Protein AF-A0A3D2IG26-F1 (afdb_monomer_lite)

pLDDT: mean 89.66, std 6.66, range [52.97, 96.94]

Radius of gyration: 18.26 Å; chains: 1; bounding box: 36×38×57 Å

Secondary structure (DSSP, 8-state):
--HHHHHHHHHHHHHHHH-TT-EEEETTT-HHHHHHHHHTTT-TTTTTT--EEETTEEEES-STHHHHTHHHHHHHHHHHHHHHHHHHHHTHHHHHHHHTTGGGGGGGGGGGT-GGGGGGGGGGS----HHHHHHHHHHHHHHHHHHHHHH-PPP-HHHHHHHHHSGGGT-S---HHHHHHHHHHHHHHHHTT---HHHHHHHHHHT---

Structure (mmCIF, N/CA/C/O backbone):
data_AF-A0A3D2IG26-F1
#
_entry.id   AF-A0A3D2IG26-F1
#
loop_
_atom_site.group_PDB
_atom_site.id
_atom_site.type_symbol
_atom_site.label_atom_id
_atom_site.label_alt_id
_atom_site.label_comp_id
_atom_site.label_asym_id
_atom_site.label_entity_id
_atom_site.label_seq_id
_atom_site.pdbx_PDB_ins_code
_atom_site.Cartn_x
_atom_site.Cartn_y
_atom_site.Cartn_z
_atom_site.occupancy
_atom_site.B_iso_or_equiv
_atom_site.auth_seq_id
_atom_site.auth_comp_id
_atom_site.auth_asym_id
_atom_site.auth_atom_id
_atom_site.pdbx_PDB_model_num
ATOM 1 N N . MET A 1 1 ? -14.110 -14.841 20.512 1.00 67.31 1 MET A N 1
ATOM 2 C CA . MET A 1 1 ? -13.439 -14.007 19.503 1.00 67.31 1 MET A CA 1
ATOM 3 C C . MET A 1 1 ? -12.787 -12.841 20.215 1.00 67.31 1 MET A C 1
ATOM 5 O O . MET A 1 1 ? -13.425 -12.260 21.087 1.00 67.31 1 MET A O 1
ATOM 9 N N . SER A 1 2 ? -11.528 -12.547 19.910 1.00 86.38 2 SER A N 1
ATOM 10 C CA . SER A 1 2 ? -10.848 -11.333 20.357 1.00 86.38 2 SER A CA 1
ATOM 11 C C . SER A 1 2 ? -11.483 -10.095 19.714 1.00 86.38 2 SER A C 1
ATOM 13 O O . SER A 1 2 ? -12.136 -10.183 18.674 1.00 86.38 2 SER A O 1
ATOM 15 N N . GLN A 1 3 ? -11.272 -8.924 20.312 1.00 89.44 3 GLN A N 1
ATOM 16 C CA . GLN A 1 3 ? -11.787 -7.661 19.777 1.00 89.44 3 GLN A CA 1
ATOM 17 C C . GLN A 1 3 ? -11.265 -7.377 18.356 1.00 89.44 3 GLN A C 1
ATOM 19 O O . GLN A 1 3 ? -12.022 -6.949 17.490 1.00 89.44 3 GLN A O 1
ATOM 24 N N . HIS A 1 4 ? -10.002 -7.711 18.070 1.00 90.81 4 HIS A N 1
ATOM 25 C CA . HIS A 1 4 ? -9.425 -7.564 16.731 1.00 90.81 4 HIS A CA 1
ATOM 26 C C . HIS A 1 4 ? -10.044 -8.511 15.696 1.00 90.81 4 HIS A C 1
ATOM 28 O O . HIS A 1 4 ? -10.164 -8.130 14.537 1.00 90.8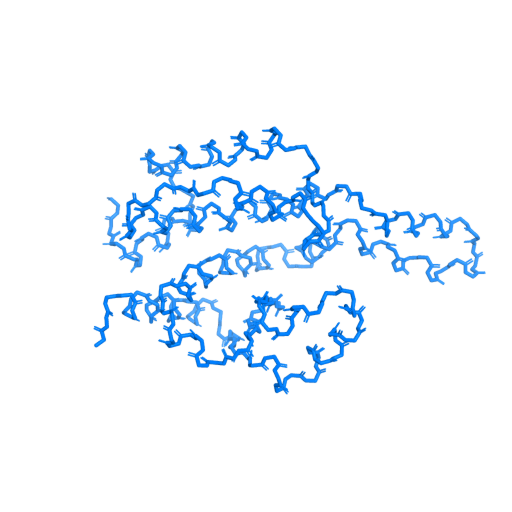1 4 HIS A O 1
ATOM 34 N N . GLU A 1 5 ? -10.482 -9.712 16.091 1.00 91.12 5 GLU A N 1
ATOM 35 C CA . GLU A 1 5 ? -11.222 -10.610 15.189 1.00 91.12 5 GLU A CA 1
ATOM 36 C C . GLU A 1 5 ? -12.590 -10.030 14.812 1.00 91.12 5 GLU A C 1
ATOM 38 O O . GLU A 1 5 ? -13.023 -10.188 13.673 1.00 91.12 5 GLU A O 1
ATOM 43 N N . ILE A 1 6 ? -13.256 -9.333 15.740 1.00 92.25 6 ILE A N 1
ATOM 44 C CA . ILE A 1 6 ? -14.528 -8.646 15.469 1.00 92.25 6 ILE A CA 1
ATOM 45 C C . ILE A 1 6 ? -14.298 -7.487 14.494 1.00 92.25 6 ILE A C 1
ATOM 47 O O . ILE A 1 6 ? -14.984 -7.395 13.479 1.00 92.25 6 ILE A O 1
ATOM 51 N N . TYR A 1 7 ? -13.294 -6.646 14.747 1.00 94.56 7 TYR A N 1
ATOM 52 C CA . TYR A 1 7 ? -12.938 -5.548 13.844 1.00 94.56 7 TYR A CA 1
ATOM 53 C C . TYR A 1 7 ? -12.564 -6.030 12.445 1.00 94.56 7 TYR A C 1
ATOM 55 O O . TYR A 1 7 ? -13.033 -5.476 11.451 1.00 94.56 7 TYR A O 1
ATOM 63 N N . LEU A 1 8 ? -11.764 -7.093 12.361 1.00 94.75 8 LEU A N 1
ATOM 64 C CA . LEU A 1 8 ? -11.418 -7.723 11.095 1.00 94.75 8 LEU A CA 1
ATOM 65 C C . LEU A 1 8 ? -12.670 -8.215 10.359 1.00 94.75 8 LEU A C 1
ATOM 67 O O . LEU A 1 8 ? -12.814 -7.945 9.170 1.00 94.75 8 LEU A O 1
ATOM 71 N N . ALA A 1 9 ? -13.586 -8.898 11.050 1.00 94.19 9 ALA A N 1
ATOM 72 C CA . ALA A 1 9 ? -14.828 -9.380 10.450 1.00 94.19 9 ALA A CA 1
ATOM 73 C C . ALA A 1 9 ? -15.707 -8.231 9.927 1.00 94.19 9 ALA A C 1
ATOM 75 O O . ALA A 1 9 ? -16.243 -8.332 8.822 1.00 94.19 9 ALA A O 1
ATOM 76 N N . ASN A 1 10 ? -15.812 -7.127 10.672 1.00 95.00 10 ASN A N 1
ATOM 77 C CA . ASN A 1 10 ? -16.570 -5.945 10.255 1.00 95.00 10 ASN A CA 1
ATOM 78 C C . ASN A 1 10 ? -15.970 -5.301 8.997 1.00 95.00 10 ASN A C 1
ATOM 80 O O . ASN A 1 10 ? -16.699 -5.007 8.050 1.00 95.00 10 ASN A O 1
ATOM 84 N N . ILE A 1 11 ? -14.644 -5.136 8.955 1.00 96.19 11 ILE A N 1
ATOM 85 C CA . ILE A 1 11 ? -13.947 -4.584 7.786 1.00 96.19 11 ILE A CA 1
ATOM 86 C C . ILE A 1 11 ? -14.089 -5.499 6.574 1.00 96.19 11 ILE A C 1
ATOM 88 O O . ILE A 1 11 ? -14.434 -5.021 5.497 1.00 96.19 11 ILE A O 1
ATOM 92 N N . LEU A 1 12 ? -13.885 -6.809 6.731 1.00 94.81 12 LEU A N 1
ATOM 93 C CA . LEU A 1 12 ? -14.064 -7.757 5.629 1.00 94.81 12 LEU A CA 1
ATOM 94 C C . LEU A 1 12 ? -15.499 -7.733 5.094 1.00 94.81 12 LEU A C 1
ATOM 96 O O . LEU A 1 12 ? -15.685 -7.675 3.883 1.00 94.81 12 LEU A O 1
ATOM 100 N N . SER A 1 13 ? -16.497 -7.678 5.979 1.00 95.38 13 SER A N 1
ATOM 101 C CA . SER A 1 13 ? -17.907 -7.576 5.582 1.00 95.38 13 SER A CA 1
ATOM 102 C C . SER A 1 13 ? -18.193 -6.283 4.809 1.00 95.38 13 SER A C 1
ATOM 104 O O . SER A 1 13 ? -18.906 -6.302 3.807 1.00 95.38 13 SER A O 1
ATOM 106 N N . ALA A 1 14 ? -17.613 -5.154 5.230 1.00 96.25 14 ALA A N 1
ATOM 107 C CA . ALA A 1 14 ? -17.755 -3.879 4.528 1.00 96.25 14 ALA A CA 1
ATOM 108 C C . ALA A 1 14 ? -17.064 -3.883 3.153 1.00 96.25 14 ALA A C 1
ATOM 110 O O . ALA A 1 14 ? -17.620 -3.363 2.182 1.00 96.25 14 ALA A O 1
ATOM 111 N N . ILE A 1 15 ? -15.886 -4.507 3.050 1.00 95.81 15 ILE A N 1
ATOM 112 C CA . ILE A 1 15 ? -15.180 -4.690 1.777 1.00 95.81 15 ILE A CA 1
ATOM 113 C C . ILE A 1 15 ? -16.016 -5.558 0.833 1.00 95.81 15 ILE A C 1
ATOM 115 O O . ILE A 1 15 ? -16.217 -5.168 -0.314 1.00 95.81 15 ILE A O 1
ATOM 1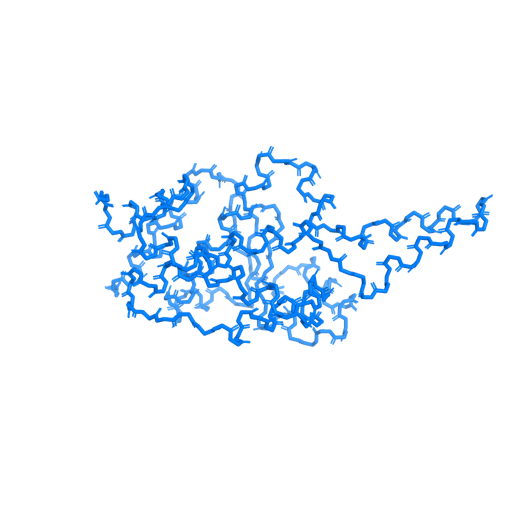19 N N . GLU A 1 16 ? -16.534 -6.695 1.300 1.00 95.62 16 GLU A N 1
ATOM 120 C CA . GLU A 1 16 ? -17.381 -7.599 0.508 1.00 95.62 16 GLU A CA 1
ATOM 121 C C . GLU A 1 16 ? -18.671 -6.920 0.033 1.00 95.62 16 GLU A C 1
ATOM 123 O O . GLU A 1 16 ? -19.091 -7.115 -1.109 1.00 95.62 16 GLU A O 1
ATOM 128 N N . TYR A 1 17 ? -19.272 -6.073 0.873 1.00 95.69 17 TYR A N 1
ATOM 129 C CA . TYR A 1 17 ? -20.443 -5.281 0.502 1.00 95.69 17 TYR A CA 1
ATOM 130 C C . TYR A 1 17 ? -20.134 -4.272 -0.614 1.00 95.69 17 TYR A C 1
ATOM 132 O O . TYR A 1 17 ? -20.901 -4.131 -1.568 1.00 95.69 17 TYR A O 1
ATOM 140 N N . GLU A 1 18 ? -19.007 -3.563 -0.525 1.00 95.44 18 GLU A N 1
ATOM 141 C CA . GLU A 1 18 ? -18.634 -2.548 -1.517 1.00 95.44 18 GLU A CA 1
ATOM 142 C C . GLU A 1 18 ? -18.045 -3.141 -2.809 1.00 95.44 18 GLU A C 1
ATOM 144 O O . GLU A 1 18 ? -18.162 -2.535 -3.887 1.00 95.44 18 GLU A O 1
ATOM 149 N N . PHE A 1 19 ? -17.419 -4.313 -2.699 1.00 95.00 19 PHE A N 1
ATOM 150 C CA . PHE A 1 19 ? -16.738 -5.044 -3.763 1.00 95.00 19 PHE A CA 1
ATOM 151 C C . PHE A 1 19 ? -17.210 -6.508 -3.784 1.00 95.00 19 PHE A C 1
ATOM 153 O O . PHE A 1 19 ? -16.518 -7.386 -3.271 1.00 95.00 19 PHE A O 1
ATOM 160 N N . PRO A 1 20 ? -18.356 -6.809 -4.422 1.00 92.19 20 PRO A N 1
ATOM 161 C CA . PRO A 1 20 ? -18.938 -8.158 -4.418 1.00 92.19 20 PRO A CA 1
ATOM 162 C C . PRO A 1 20 ? -18.069 -9.246 -5.070 1.00 92.19 20 PRO A C 1
ATOM 164 O O . PRO A 1 20 ? -18.300 -10.438 -4.880 1.00 92.19 20 PRO A O 1
ATOM 167 N N . ASP A 1 21 ? -17.083 -8.859 -5.880 1.00 92.38 21 ASP A N 1
ATOM 168 C CA . ASP A 1 21 ? -16.093 -9.748 -6.490 1.00 92.38 21 ASP A CA 1
ATOM 169 C C . ASP A 1 21 ? -14.803 -9.883 -5.657 1.00 92.38 21 ASP A C 1
ATOM 171 O O . ASP A 1 21 ? -13.841 -10.500 -6.130 1.00 92.38 21 ASP A O 1
ATOM 175 N N . PHE A 1 22 ? -14.778 -9.337 -4.434 1.00 94.12 22 PHE A N 1
ATOM 176 C CA . PHE A 1 22 ? -13.667 -9.451 -3.494 1.00 94.12 22 PHE A CA 1
ATOM 177 C C . PHE A 1 22 ? -13.380 -10.906 -3.133 1.00 94.12 22 PHE A C 1
ATOM 179 O O . PHE A 1 22 ? -14.282 -11.700 -2.860 1.00 94.12 22 PHE A O 1
ATOM 186 N N . LYS A 1 23 ? -12.095 -11.276 -3.157 1.00 92.62 23 LYS A N 1
ATOM 187 C CA . LYS A 1 23 ? -11.650 -12.645 -2.865 1.00 92.62 23 LYS A CA 1
ATOM 188 C C . LYS A 1 23 ? -10.310 -12.648 -2.156 1.00 92.62 23 LYS A C 1
ATOM 190 O O . LYS A 1 23 ? -9.380 -11.961 -2.576 1.00 92.62 23 LYS A O 1
ATOM 195 N N . ILE A 1 24 ? -10.176 -13.530 -1.171 1.00 92.06 24 ILE A N 1
ATOM 196 C CA . ILE A 1 24 ? -8.899 -13.845 -0.528 1.00 92.06 24 ILE A CA 1
ATOM 197 C C . ILE A 1 24 ? -8.401 -15.189 -1.063 1.00 92.06 24 ILE A C 1
ATOM 199 O O . ILE A 1 24 ? -9.061 -16.224 -0.925 1.00 92.06 24 ILE A O 1
ATOM 203 N N . VAL A 1 25 ? -7.227 -15.186 -1.690 1.00 92.31 25 VAL A N 1
ATOM 204 C CA . VAL A 1 25 ? -6.650 -16.359 -2.360 1.00 92.31 25 VAL A CA 1
ATOM 205 C C . VAL A 1 25 ? -5.295 -16.701 -1.753 1.00 92.31 25 VAL A C 1
ATOM 207 O O . VAL A 1 25 ? -4.451 -15.832 -1.554 1.00 92.31 25 VAL A O 1
ATOM 210 N N . ASP A 1 26 ? -5.060 -17.987 -1.497 1.00 92.56 26 ASP A N 1
ATOM 211 C CA . ASP A 1 26 ? -3.744 -18.464 -1.081 1.00 92.56 26 ASP A CA 1
ATOM 212 C C . ASP A 1 26 ? -2.781 -18.430 -2.277 1.00 92.56 26 ASP A C 1
ATOM 214 O O . ASP A 1 26 ? -3.050 -19.001 -3.344 1.00 92.56 26 ASP A O 1
ATOM 218 N N . LYS A 1 27 ? -1.634 -17.765 -2.121 1.00 91.50 27 LYS A N 1
ATOM 219 C CA . LYS A 1 27 ? -0.610 -17.679 -3.170 1.00 91.50 27 LYS A CA 1
ATOM 220 C C . LYS A 1 27 ? -0.144 -19.057 -3.638 1.00 91.50 27 LYS A C 1
ATOM 222 O O . LYS A 1 27 ? 0.155 -19.212 -4.823 1.00 91.50 27 LYS A O 1
ATOM 227 N N . ARG A 1 28 ? -0.100 -20.057 -2.754 1.00 88.81 28 ARG A N 1
ATOM 228 C CA . ARG A 1 28 ? 0.348 -21.429 -3.056 1.00 88.81 28 ARG A CA 1
ATOM 229 C C . ARG A 1 28 ? -0.600 -22.144 -4.019 1.00 88.81 28 ARG A C 1
ATOM 231 O O . ARG A 1 28 ? -0.147 -22.945 -4.837 1.00 88.81 28 ARG A O 1
ATOM 238 N N . GLU A 1 29 ? -1.884 -21.801 -3.975 1.00 90.44 29 GLU A N 1
ATOM 239 C CA . GLU A 1 29 ? -2.934 -22.366 -4.831 1.00 90.44 29 GLU A CA 1
ATOM 240 C C . GLU A 1 29 ? -3.040 -21.637 -6.185 1.00 90.44 29 GLU A C 1
ATOM 242 O O . GLU A 1 29 ? -3.528 -22.192 -7.172 1.00 90.44 29 GLU A O 1
ATOM 247 N N . SER A 1 30 ? -2.536 -20.402 -6.279 1.00 91.69 30 SER A N 1
ATOM 248 C CA . SER A 1 30 ? -2.643 -19.577 -7.486 1.00 91.69 30 SER A CA 1
ATOM 249 C C . SER A 1 30 ? -1.550 -19.879 -8.519 1.00 91.69 30 SER A C 1
ATOM 251 O O . SER A 1 30 ? -0.363 -19.601 -8.321 1.00 91.69 30 SER A O 1
ATOM 253 N N . LYS A 1 31 ? -1.960 -20.366 -9.702 1.00 93.06 31 LYS A N 1
ATOM 254 C CA . LYS A 1 31 ? -1.065 -20.540 -10.867 1.00 93.06 31 LYS A CA 1
ATOM 255 C C . LYS A 1 31 ? -0.398 -19.224 -11.279 1.00 93.06 31 LYS A C 1
ATOM 257 O O . LYS A 1 31 ? 0.783 -19.226 -11.615 1.00 93.06 31 LYS A O 1
ATOM 262 N N . LEU A 1 32 ? -1.138 -18.113 -11.214 1.00 91.94 32 LEU A N 1
ATOM 263 C CA . LEU A 1 32 ? -0.626 -16.781 -11.531 1.00 91.94 32 LEU A CA 1
ATOM 264 C C . LEU A 1 32 ? 0.489 -16.374 -10.561 1.00 91.94 32 LEU A C 1
ATOM 266 O O . LEU A 1 32 ? 1.563 -15.983 -11.002 1.00 91.94 32 LEU A O 1
ATOM 270 N N . MET A 1 33 ? 0.280 -16.527 -9.251 1.00 91.75 33 MET A N 1
ATOM 271 C CA . MET A 1 33 ? 1.289 -16.157 -8.247 1.00 91.75 33 MET A CA 1
ATOM 272 C C . MET A 1 33 ? 2.545 -17.024 -8.354 1.00 91.75 33 MET A C 1
ATOM 274 O O . MET A 1 33 ? 3.657 -16.515 -8.240 1.00 91.75 33 MET A O 1
ATOM 278 N N . ARG A 1 34 ? 2.385 -18.314 -8.673 1.00 90.75 34 ARG A N 1
ATOM 279 C CA . ARG A 1 34 ? 3.505 -19.223 -8.967 1.00 90.75 34 ARG A CA 1
ATOM 280 C C . ARG A 1 34 ? 4.266 -18.867 -10.247 1.00 90.75 34 ARG A C 1
ATOM 282 O O . ARG A 1 34 ? 5.437 -19.213 -10.362 1.00 90.75 34 ARG A O 1
ATOM 289 N N . LEU A 1 35 ? 3.619 -18.231 -11.225 1.00 91.69 35 LEU A N 1
ATOM 290 C CA . LEU A 1 35 ? 4.292 -17.699 -12.412 1.00 91.69 35 LEU A CA 1
ATOM 291 C C . LEU A 1 35 ? 5.036 -16.405 -12.068 1.00 91.69 35 LEU A C 1
ATOM 293 O O . LEU A 1 35 ? 6.218 -16.279 -12.381 1.00 91.69 35 LEU A O 1
ATOM 297 N N . LEU A 1 36 ? 4.372 -15.478 -11.372 1.00 87.62 36 LEU A N 1
ATOM 298 C CA . LEU A 1 36 ? 4.971 -14.217 -10.934 1.00 87.62 36 LEU A CA 1
ATOM 299 C C . LEU A 1 36 ? 6.181 -14.444 -10.027 1.00 87.62 36 LEU A C 1
ATOM 301 O O . LEU A 1 36 ? 7.170 -13.740 -10.171 1.00 87.62 36 LEU A O 1
ATOM 305 N N . SER A 1 37 ? 6.166 -15.457 -9.157 1.00 88.25 37 SER A N 1
ATOM 306 C CA . SER A 1 37 ? 7.322 -15.778 -8.312 1.00 88.25 37 SER A CA 1
ATOM 307 C C . SER A 1 37 ? 8.560 -16.204 -9.106 1.00 88.25 37 SER A C 1
ATOM 309 O O . SER A 1 37 ? 9.678 -15.954 -8.662 1.00 88.25 37 SER A O 1
ATOM 311 N N . LYS A 1 38 ? 8.384 -16.800 -10.294 1.00 88.38 38 LYS A N 1
ATOM 312 C CA . LYS A 1 38 ? 9.493 -17.109 -11.211 1.00 88.38 38 LYS A CA 1
ATOM 313 C C . LYS A 1 38 ? 10.021 -15.857 -11.903 1.00 88.38 38 LYS A C 1
ATOM 315 O O . LYS A 1 38 ? 11.226 -15.729 -12.074 1.00 88.38 38 LYS A O 1
ATOM 320 N N . LEU A 1 39 ? 9.136 -14.938 -12.291 1.00 84.88 39 LEU A N 1
ATOM 321 C CA . LEU A 1 39 ? 9.530 -13.652 -12.883 1.00 84.88 39 LEU A CA 1
ATOM 322 C C . LEU A 1 39 ? 10.240 -12.761 -11.855 1.00 84.88 39 LEU A C 1
ATOM 324 O O . LEU A 1 39 ? 11.241 -12.122 -12.158 1.00 84.88 39 LEU A O 1
ATOM 328 N N . LEU A 1 40 ? 9.763 -12.786 -10.612 1.00 83.00 40 LEU A N 1
ATOM 329 C CA . LEU A 1 40 ? 10.316 -12.072 -9.465 1.00 83.00 40 LEU A CA 1
ATOM 330 C C . LEU A 1 40 ? 11.340 -12.931 -8.705 1.00 83.00 40 LEU A C 1
ATOM 332 O O . LEU A 1 40 ? 11.393 -12.883 -7.477 1.00 83.00 40 LEU A O 1
ATOM 336 N N . PHE A 1 41 ? 12.168 -13.714 -9.409 1.00 82.00 41 PHE A N 1
ATOM 337 C CA . PHE A 1 41 ? 13.140 -14.641 -8.801 1.00 82.00 41 PHE A CA 1
ATOM 338 C C . PHE A 1 41 ? 14.129 -13.959 -7.836 1.00 82.00 41 PHE A C 1
ATOM 340 O O . PHE A 1 41 ? 14.670 -14.597 -6.931 1.00 82.00 41 PHE A O 1
ATOM 347 N N . PHE A 1 42 ? 14.356 -12.655 -8.007 1.00 80.06 42 PHE A N 1
ATOM 348 C CA . PHE A 1 42 ? 15.183 -11.833 -7.126 1.00 80.06 42 PHE A CA 1
ATOM 349 C C . PHE A 1 42 ? 14.502 -11.511 -5.782 1.00 80.06 42 PHE A C 1
ATOM 351 O O . PHE A 1 42 ? 15.190 -11.231 -4.801 1.00 80.06 42 PHE A O 1
ATOM 358 N N . ASN A 1 43 ? 13.171 -11.608 -5.689 1.00 81.12 43 ASN A N 1
ATOM 359 C CA . ASN A 1 43 ? 12.410 -11.444 -4.451 1.00 81.12 43 ASN A CA 1
ATOM 360 C C . ASN A 1 43 ? 11.968 -12.808 -3.894 1.00 81.12 43 ASN A C 1
ATOM 362 O O . ASN A 1 43 ? 10.809 -13.214 -3.988 1.00 81.12 43 ASN A O 1
ATOM 366 N N . LYS A 1 44 ? 12.903 -13.502 -3.235 1.00 81.81 44 LYS A N 1
ATOM 367 C CA . LYS A 1 44 ? 12.678 -14.834 -2.638 1.00 81.81 44 LYS A CA 1
ATOM 368 C C . LYS A 1 44 ? 11.547 -14.877 -1.599 1.00 81.81 44 LYS A C 1
ATOM 370 O O . LYS A 1 44 ? 11.008 -15.943 -1.325 1.00 81.81 44 LYS A O 1
ATOM 375 N N . ASN A 1 45 ? 11.178 -13.728 -1.032 1.00 84.56 45 ASN A N 1
ATOM 376 C CA . ASN A 1 45 ? 10.137 -13.617 -0.012 1.00 84.56 45 ASN A CA 1
ATOM 377 C C . ASN A 1 45 ? 8.739 -13.346 -0.597 1.00 84.56 45 ASN A C 1
ATOM 379 O O . ASN A 1 45 ? 7.767 -13.312 0.160 1.00 84.56 45 ASN A O 1
ATOM 383 N N . PHE A 1 46 ? 8.607 -13.169 -1.919 1.00 84.94 46 PHE A N 1
ATOM 384 C CA . PHE A 1 46 ? 7.350 -12.813 -2.595 1.00 84.94 46 PHE A CA 1
ATOM 385 C C . PHE A 1 46 ? 6.168 -13.728 -2.232 1.00 84.94 46 PHE A C 1
ATOM 387 O O . PHE A 1 46 ? 5.055 -13.250 -2.004 1.00 84.94 46 PHE A O 1
ATOM 394 N N . MET A 1 47 ? 6.410 -15.039 -2.152 1.00 86.38 47 MET A N 1
ATOM 395 C CA . MET A 1 47 ? 5.373 -16.037 -1.858 1.00 86.38 47 MET A CA 1
ATOM 396 C C . MET A 1 47 ? 5.064 -16.184 -0.365 1.00 86.38 47 MET A C 1
ATOM 398 O O . MET A 1 47 ? 4.010 -16.707 -0.029 1.00 86.38 47 MET A O 1
ATOM 402 N N . SER A 1 48 ? 5.972 -15.762 0.520 1.00 84.06 48 SER A N 1
ATOM 403 C CA . SER A 1 48 ? 5.923 -16.089 1.951 1.00 84.06 48 SER A CA 1
ATOM 404 C C . SER A 1 48 ? 5.655 -14.896 2.867 1.00 84.06 48 SER A C 1
ATOM 406 O O . SER A 1 48 ? 5.168 -15.094 3.973 1.00 84.06 48 SER A O 1
ATOM 408 N N . ARG A 1 49 ? 5.977 -13.665 2.447 1.00 80.44 49 ARG A N 1
ATOM 409 C CA . ARG A 1 49 ? 5.881 -12.471 3.313 1.00 80.44 49 ARG A CA 1
ATOM 410 C C . ARG A 1 49 ? 5.054 -11.330 2.747 1.00 80.44 49 ARG A C 1
ATOM 412 O O . ARG A 1 49 ? 4.588 -10.498 3.516 1.00 80.44 49 ARG A O 1
ATOM 419 N N . TYR A 1 50 ? 4.916 -11.262 1.428 1.00 82.12 50 TYR A N 1
ATOM 420 C CA . TYR A 1 50 ? 4.208 -10.165 0.783 1.00 82.12 50 TYR A CA 1
ATOM 421 C C . TYR A 1 50 ? 2.746 -10.521 0.585 1.00 82.12 50 TYR A C 1
ATOM 423 O O . TYR A 1 50 ? 2.417 -11.658 0.240 1.00 82.12 50 TYR A O 1
ATOM 431 N N . ILE A 1 51 ? 1.893 -9.521 0.726 1.00 86.38 51 ILE A N 1
ATOM 432 C CA . ILE A 1 51 ? 0.500 -9.570 0.299 1.00 86.38 51 ILE A CA 1
ATOM 433 C C . ILE A 1 51 ? 0.452 -8.871 -1.057 1.00 86.38 51 ILE A C 1
ATOM 435 O O . ILE A 1 51 ? 1.251 -7.981 -1.338 1.00 86.38 51 ILE A O 1
ATOM 439 N N . THR A 1 52 ? -0.343 -9.400 -1.977 1.00 84.44 52 THR A N 1
ATOM 4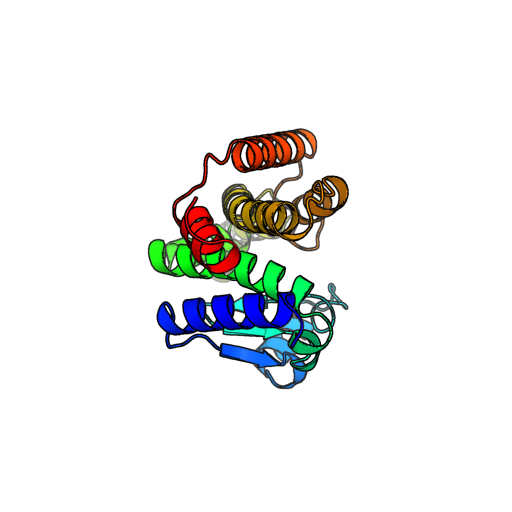40 C CA . THR A 1 52 ? -0.404 -8.879 -3.346 1.00 84.44 52 THR A CA 1
ATOM 441 C C . THR A 1 52 ? -1.849 -8.697 -3.722 1.00 84.44 52 THR A C 1
ATOM 443 O O . THR A 1 52 ? -2.614 -9.648 -3.617 1.00 84.44 52 THR A O 1
ATOM 446 N N . VAL A 1 53 ? -2.209 -7.513 -4.199 1.00 85.00 53 VAL A N 1
ATOM 447 C CA . VAL A 1 53 ? -3.575 -7.215 -4.620 1.00 85.00 53 VAL A CA 1
ATOM 448 C C . VAL A 1 53 ? -3.611 -6.994 -6.119 1.00 85.00 53 VAL A C 1
ATOM 450 O O . VAL A 1 53 ? -2.791 -6.274 -6.684 1.00 85.00 53 VAL A O 1
ATOM 453 N N . ILE A 1 54 ? -4.540 -7.676 -6.785 1.00 84.19 54 ILE A N 1
ATOM 454 C CA . ILE A 1 54 ? -4.808 -7.490 -8.212 1.00 84.19 54 ILE A CA 1
ATOM 455 C C . ILE A 1 54 ? -6.309 -7.287 -8.373 1.00 84.19 54 ILE A C 1
ATOM 457 O O . ILE A 1 54 ? -7.092 -8.224 -8.208 1.00 84.19 54 ILE A O 1
ATOM 461 N N . GLY A 1 55 ? -6.703 -6.058 -8.713 1.00 85.75 55 GLY A N 1
ATOM 462 C CA . GLY A 1 55 ? -8.111 -5.668 -8.708 1.00 85.75 55 GLY A CA 1
ATOM 463 C C . GLY A 1 55 ? -8.677 -5.800 -7.297 1.00 85.75 55 GLY A C 1
ATOM 464 O O . GLY A 1 55 ? -8.150 -5.187 -6.379 1.00 85.75 55 GLY A O 1
ATOM 465 N N . ASN A 1 56 ? -9.694 -6.646 -7.137 1.00 89.94 56 ASN A N 1
ATOM 466 C CA . ASN A 1 56 ? -10.359 -6.891 -5.854 1.00 89.94 56 ASN A CA 1
ATOM 467 C C . ASN A 1 56 ? -9.937 -8.232 -5.223 1.00 89.94 56 ASN A C 1
ATOM 469 O O . ASN A 1 56 ? -10.539 -8.706 -4.267 1.00 89.94 56 ASN A O 1
ATOM 473 N N . THR A 1 57 ? -8.912 -8.894 -5.774 1.00 90.44 57 THR A N 1
ATOM 474 C CA . THR A 1 57 ? -8.396 -10.158 -5.234 1.00 90.44 57 THR A CA 1
ATOM 475 C C . THR A 1 57 ? -7.127 -9.922 -4.426 1.00 90.44 57 THR A C 1
ATOM 477 O O . THR A 1 57 ? -6.116 -9.476 -4.975 1.00 90.44 57 THR A O 1
ATOM 480 N N . VAL A 1 58 ? -7.166 -10.288 -3.146 1.00 90.81 58 VAL A N 1
ATOM 481 C CA . VAL A 1 58 ? -6.037 -10.224 -2.214 1.00 90.81 58 VAL A CA 1
ATOM 482 C C . VAL A 1 58 ? -5.383 -11.598 -2.122 1.00 90.81 58 VAL A C 1
ATOM 484 O O . VAL A 1 58 ? -5.987 -12.579 -1.690 1.00 90.81 58 VAL A O 1
ATOM 487 N N . TYR A 1 59 ? -4.123 -11.678 -2.533 1.00 90.44 59 TYR A N 1
ATOM 488 C CA . TYR A 1 59 ? -3.315 -12.887 -2.483 1.00 90.44 59 TYR A CA 1
ATOM 489 C C . TYR A 1 59 ? -2.445 -12.887 -1.227 1.00 90.44 59 TYR A C 1
ATOM 491 O O . TYR A 1 59 ? -1.516 -12.081 -1.104 1.00 90.44 59 TYR A O 1
ATOM 499 N N . VAL A 1 60 ? -2.709 -13.829 -0.327 1.00 90.38 60 VAL A N 1
ATOM 500 C CA . VAL A 1 60 ? -2.011 -13.979 0.958 1.00 90.38 60 VAL A CA 1
ATOM 501 C C . VAL A 1 60 ? -1.057 -15.182 0.937 1.00 90.38 60 VAL A C 1
ATOM 503 O O . VAL A 1 60 ? -1.319 -16.146 0.213 1.00 90.38 60 VAL A O 1
ATOM 506 N N . PRO A 1 61 ? 0.055 -15.167 1.700 1.00 87.12 61 PRO A N 1
ATOM 507 C CA . PRO A 1 61 ? 0.982 -16.303 1.773 1.00 87.12 61 PRO A CA 1
ATOM 508 C C . PRO A 1 61 ? 0.333 -17.620 2.219 1.00 87.12 61 PRO A C 1
ATOM 510 O O . PRO A 1 61 ? 0.640 -18.679 1.678 1.00 87.12 61 PRO A O 1
ATOM 513 N N . THR A 1 62 ? -0.557 -17.536 3.209 1.00 86.44 62 THR A N 1
ATOM 514 C CA . THR A 1 62 ? -1.426 -18.619 3.674 1.00 86.44 62 THR A CA 1
ATOM 515 C C . THR A 1 62 ? -2.742 -18.015 4.151 1.00 86.44 62 THR A C 1
ATOM 517 O O . THR A 1 62 ? -2.744 -16.914 4.703 1.00 86.44 62 THR A O 1
ATOM 520 N N . LYS A 1 63 ? -3.867 -18.708 3.947 1.00 83.44 63 LYS A N 1
ATOM 521 C CA . LYS A 1 63 ? -5.165 -18.275 4.499 1.00 83.44 63 LYS A CA 1
ATOM 522 C C . LYS A 1 63 ? -5.194 -18.318 6.026 1.00 83.44 63 LYS A C 1
ATOM 524 O O . LYS A 1 63 ? -5.887 -17.508 6.633 1.00 83.44 63 LYS A O 1
ATOM 529 N N . ASP A 1 64 ? -4.413 -19.207 6.635 1.00 83.62 64 ASP A N 1
ATOM 530 C CA . ASP A 1 64 ? -4.369 -19.363 8.093 1.00 83.62 64 ASP A CA 1
ATOM 531 C C . ASP A 1 64 ? -3.813 -18.115 8.790 1.00 83.62 64 ASP A C 1
ATOM 533 O O . ASP A 1 64 ? -4.273 -17.757 9.870 1.00 83.62 64 ASP A O 1
ATOM 537 N N . TRP A 1 65 ? -2.934 -17.367 8.114 1.00 82.00 65 TRP A N 1
ATOM 538 C CA . TRP A 1 65 ? -2.339 -16.129 8.627 1.00 82.00 65 TRP A CA 1
ATOM 539 C C . TRP A 1 65 ? -3.391 -15.082 9.018 1.00 82.00 65 TRP A C 1
ATOM 541 O O . TRP A 1 65 ? -3.201 -14.349 9.985 1.00 82.00 65 TRP A O 1
ATOM 551 N N . VAL A 1 66 ? -4.525 -15.045 8.307 1.00 81.00 66 VAL A N 1
ATOM 552 C CA . VAL A 1 66 ? -5.634 -14.125 8.609 1.00 81.00 66 VAL A CA 1
ATOM 553 C C . VAL A 1 66 ? -6.214 -14.392 10.004 1.00 81.00 66 VAL A C 1
ATOM 555 O O . VAL A 1 66 ? -6.666 -13.465 10.668 1.00 81.00 66 VAL A O 1
ATOM 558 N N . LYS A 1 67 ? -6.184 -15.652 10.455 1.00 79.62 67 LYS A N 1
ATOM 559 C CA . LYS A 1 67 ? -6.666 -16.072 11.778 1.00 79.62 67 LYS A CA 1
ATOM 560 C C . LYS A 1 67 ? -5.571 -16.017 12.840 1.00 79.62 67 LYS A C 1
ATOM 562 O O . LYS A 1 67 ? -5.858 -15.699 13.985 1.00 79.62 67 LYS A O 1
ATOM 567 N N . GLU A 1 68 ? -4.332 -16.331 12.467 1.00 86.38 68 GLU A N 1
ATOM 568 C CA . GLU A 1 68 ? -3.188 -16.348 13.388 1.00 86.38 68 GLU A CA 1
ATOM 569 C C . GLU A 1 68 ? -2.818 -14.948 13.904 1.00 86.38 68 GLU A C 1
ATOM 571 O O . GLU A 1 68 ? -2.383 -14.817 15.046 1.00 86.38 68 GLU A O 1
ATOM 576 N N . ASP A 1 69 ? -3.000 -13.904 13.087 1.00 88.81 69 ASP A N 1
ATOM 577 C CA . ASP A 1 69 ? -2.677 -12.515 13.435 1.00 88.81 69 ASP A CA 1
ATOM 578 C C . ASP A 1 69 ? -3.773 -11.560 12.934 1.00 88.81 69 ASP A C 1
ATOM 580 O O . ASP A 1 69 ? -3.608 -10.814 11.963 1.00 88.81 69 ASP A O 1
ATOM 584 N N . ALA A 1 70 ? -4.930 -11.610 13.604 1.00 91.19 70 ALA A N 1
ATOM 585 C CA . ALA A 1 70 ? -6.123 -10.852 13.221 1.00 91.19 70 ALA A CA 1
ATOM 586 C C . ALA A 1 70 ? -5.879 -9.336 13.153 1.00 91.19 70 ALA A C 1
ATOM 588 O O . ALA A 1 70 ? -6.424 -8.660 12.283 1.00 91.19 70 ALA A O 1
ATOM 589 N N . TYR A 1 71 ? -5.036 -8.797 14.039 1.00 92.56 71 TYR A N 1
ATOM 590 C CA . TYR A 1 71 ? -4.698 -7.376 14.044 1.00 92.56 71 TYR A CA 1
ATOM 591 C C . TYR A 1 71 ? -3.902 -6.978 12.799 1.00 92.56 71 TYR A C 1
ATOM 593 O O . TYR A 1 71 ? -4.234 -6.008 12.112 1.00 92.56 71 TYR A O 1
ATOM 601 N N . ARG A 1 72 ? -2.847 -7.730 12.477 1.00 90.94 72 ARG A N 1
ATOM 602 C CA . ARG A 1 72 ? -2.045 -7.434 11.291 1.00 90.94 72 ARG A CA 1
ATOM 603 C C . ARG A 1 72 ? -2.847 -7.654 10.015 1.00 90.94 72 ARG A C 1
ATOM 605 O O . ARG A 1 72 ? -2.701 -6.875 9.077 1.00 90.94 72 ARG A O 1
ATOM 612 N N . ALA A 1 73 ? -3.701 -8.676 9.986 1.00 92.38 73 ALA A N 1
ATOM 613 C CA . ALA A 1 73 ? -4.643 -8.890 8.896 1.00 92.38 73 ALA A CA 1
ATOM 614 C C . ALA A 1 73 ? -5.570 -7.683 8.726 1.00 92.38 73 ALA A C 1
ATOM 616 O O . ALA A 1 73 ? -5.658 -7.152 7.624 1.00 92.38 73 ALA A O 1
ATOM 617 N N . LEU A 1 74 ? -6.176 -7.200 9.813 1.00 94.75 74 LEU A N 1
ATOM 618 C CA . LEU A 1 74 ? -7.026 -6.011 9.821 1.00 94.75 74 LEU A CA 1
ATOM 619 C C . LEU A 1 74 ? -6.305 -4.794 9.232 1.00 94.75 74 LEU A C 1
ATOM 621 O O . LEU A 1 74 ? -6.805 -4.179 8.294 1.00 94.75 74 LEU A O 1
ATOM 625 N N . SER A 1 75 ? -5.111 -4.486 9.741 1.00 94.62 75 SER A N 1
ATOM 626 C CA . SER A 1 75 ? -4.298 -3.361 9.269 1.00 94.62 75 SER A CA 1
ATOM 627 C C . SER A 1 75 ? -4.007 -3.456 7.765 1.00 94.62 75 SER A C 1
ATOM 629 O O . SER A 1 75 ? -4.189 -2.480 7.036 1.00 94.62 75 SER A O 1
ATOM 631 N N . VAL A 1 76 ? -3.649 -4.651 7.275 1.00 93.38 76 VAL A N 1
ATOM 632 C CA . VAL A 1 76 ? -3.417 -4.867 5.841 1.00 93.38 76 VAL A CA 1
ATOM 633 C C . VAL A 1 76 ? -4.703 -4.729 5.032 1.00 93.38 76 VAL A C 1
ATOM 635 O O . VAL A 1 76 ? -4.690 -4.050 4.015 1.00 93.38 76 VAL A O 1
ATOM 638 N N . PHE A 1 77 ? -5.821 -5.325 5.446 1.00 95.50 77 PHE A N 1
ATOM 639 C CA . PHE A 1 77 ? -7.064 -5.207 4.679 1.00 95.50 77 PHE A CA 1
ATOM 640 C C . PHE A 1 77 ? -7.552 -3.762 4.591 1.00 95.50 77 PHE A C 1
ATOM 642 O O . PHE A 1 77 ? -8.007 -3.360 3.525 1.00 95.50 77 PHE A O 1
ATOM 649 N N . CYS A 1 78 ? -7.384 -2.959 5.643 1.00 96.12 78 CYS A N 1
ATOM 650 C CA . CYS A 1 78 ? -7.656 -1.524 5.580 1.00 96.12 78 CYS A CA 1
ATOM 651 C C . CYS A 1 78 ? -6.753 -0.807 4.559 1.00 96.12 78 CYS A C 1
ATOM 653 O O . CYS A 1 78 ? -7.257 -0.008 3.772 1.00 96.12 78 CYS A O 1
ATOM 655 N N . HIS A 1 79 ? -5.447 -1.113 4.528 1.00 95.75 79 HIS A N 1
ATOM 656 C CA . HIS A 1 79 ? -4.509 -0.582 3.521 1.00 95.75 79 HIS A CA 1
ATOM 657 C C . HIS A 1 79 ? -4.945 -0.947 2.101 1.00 95.75 79 HIS A C 1
ATOM 659 O O . HIS A 1 79 ? -5.087 -0.081 1.240 1.00 95.75 79 HIS A O 1
ATOM 665 N N . GLU A 1 80 ? -5.215 -2.228 1.861 1.00 94.19 80 GLU A N 1
ATOM 666 C CA . GLU A 1 80 ? -5.599 -2.723 0.539 1.00 94.19 80 GLU A CA 1
ATOM 667 C C . GLU A 1 80 ? -6.975 -2.215 0.094 1.00 94.19 80 GLU A C 1
ATOM 669 O O . GLU A 1 80 ? -7.205 -2.003 -1.097 1.00 94.19 80 GLU A O 1
ATOM 674 N N . TRP A 1 81 ? -7.889 -1.957 1.032 1.00 95.69 81 TRP A N 1
ATOM 675 C CA . TRP A 1 81 ? -9.197 -1.390 0.719 1.00 95.69 81 TRP A CA 1
ATOM 676 C C . TRP A 1 81 ? -9.080 0.006 0.096 1.00 95.69 81 TRP A C 1
ATOM 678 O O . TRP A 1 81 ? -9.825 0.324 -0.835 1.00 95.69 81 TRP A O 1
ATOM 688 N N . VAL A 1 82 ? -8.104 0.816 0.525 1.00 95.31 82 VAL A N 1
ATOM 689 C CA . VAL A 1 82 ? -7.804 2.112 -0.112 1.00 95.31 82 VAL A CA 1
ATOM 690 C C . VAL A 1 82 ? -7.411 1.911 -1.575 1.00 95.31 82 VAL A C 1
ATOM 692 O O . VAL A 1 82 ? -7.985 2.554 -2.454 1.00 95.31 82 VAL A O 1
ATOM 695 N N . HIS A 1 83 ? -6.524 0.956 -1.857 1.00 93.62 83 HIS A N 1
ATOM 696 C CA . HIS A 1 83 ? -6.104 0.636 -3.226 1.00 93.62 83 HIS A CA 1
ATOM 697 C C . HIS A 1 83 ? -7.252 0.109 -4.088 1.00 93.62 83 HIS A C 1
ATOM 699 O O . HIS A 1 83 ? -7.354 0.444 -5.269 1.00 93.62 83 HIS A O 1
ATOM 705 N N . MET A 1 84 ? -8.169 -0.667 -3.507 1.00 93.62 84 MET A N 1
ATOM 706 C CA . MET A 1 84 ? -9.382 -1.115 -4.197 1.00 93.62 84 MET A CA 1
ATOM 707 C C . MET A 1 84 ? -10.303 0.063 -4.549 1.00 93.62 84 MET A C 1
ATOM 709 O O . MET A 1 84 ? -10.817 0.126 -5.671 1.00 93.62 84 MET A O 1
ATOM 713 N N . LYS A 1 85 ? -10.476 1.034 -3.640 1.00 94.00 85 LYS A N 1
ATOM 714 C CA . LYS A 1 85 ? -11.229 2.276 -3.902 1.00 94.00 85 LYS A CA 1
ATOM 715 C C . LYS A 1 85 ? -10.563 3.127 -4.980 1.00 94.00 85 LYS A C 1
ATOM 717 O O . LYS A 1 85 ? -11.249 3.603 -5.888 1.00 94.00 85 LYS A O 1
ATOM 722 N N . ASP A 1 86 ? -9.242 3.257 -4.947 1.00 92.25 86 ASP A N 1
ATOM 723 C CA . ASP A 1 86 ? -8.485 3.976 -5.974 1.00 92.25 86 ASP A CA 1
ATOM 724 C C . ASP A 1 86 ? -8.602 3.303 -7.341 1.00 92.25 86 ASP A C 1
ATOM 726 O O . ASP A 1 86 ? -8.863 3.967 -8.349 1.00 92.25 86 ASP A O 1
ATOM 730 N N . ASN A 1 87 ? -8.534 1.973 -7.381 1.00 91.44 87 ASN A N 1
ATOM 731 C CA . ASN A 1 87 ? -8.783 1.200 -8.590 1.00 91.44 87 ASN A CA 1
ATOM 732 C C . ASN A 1 87 ? -10.237 1.336 -9.086 1.00 91.44 87 ASN A C 1
ATOM 734 O O . ASN A 1 87 ? -10.458 1.399 -10.294 1.00 91.44 87 ASN A O 1
ATOM 738 N N . LYS A 1 88 ? -11.235 1.433 -8.200 1.00 91.69 88 LYS A N 1
ATOM 739 C CA . LYS A 1 88 ? -12.645 1.676 -8.574 1.00 91.69 88 LYS A CA 1
ATOM 740 C C . LYS A 1 88 ? -12.846 3.060 -9.191 1.00 91.69 88 LYS A C 1
ATOM 742 O O . LYS A 1 88 ? -13.568 3.182 -10.182 1.00 91.69 88 LYS A O 1
ATOM 747 N N . SER A 1 89 ? -12.193 4.074 -8.624 1.00 91.69 89 SER A N 1
ATOM 748 C CA . SER A 1 89 ? -12.284 5.469 -9.061 1.00 91.69 89 SER A CA 1
ATOM 749 C C . SER A 1 89 ? -11.550 5.707 -10.386 1.00 91.69 89 SER A C 1
ATOM 751 O O . SER A 1 89 ? -12.144 6.156 -11.366 1.00 91.69 89 SER A O 1
ATOM 753 N N . LEU A 1 90 ? -10.271 5.328 -10.458 1.00 89.62 90 LEU A N 1
ATOM 754 C CA . LEU A 1 90 ? -9.392 5.639 -11.590 1.00 89.62 90 LEU A CA 1
ATOM 755 C C . LEU A 1 90 ? -9.352 4.521 -12.651 1.00 89.62 90 LEU A C 1
ATOM 757 O O . LEU A 1 90 ? -8.920 4.747 -13.783 1.00 89.62 90 LEU A O 1
ATOM 761 N N . LYS A 1 91 ? -9.815 3.305 -12.337 1.00 90.81 91 LYS A N 1
ATOM 762 C CA . LYS A 1 91 ? -9.919 2.162 -13.266 1.00 90.81 91 LYS A CA 1
ATOM 763 C C . LYS A 1 91 ? -8.601 1.862 -13.991 1.00 90.81 91 LYS A C 1
ATOM 765 O O . LYS A 1 91 ? -7.606 1.495 -13.374 1.00 90.81 91 LYS A O 1
ATOM 770 N N . LEU A 1 92 ? -8.574 1.986 -15.321 1.00 88.50 92 LEU A N 1
ATOM 771 C CA . LEU A 1 92 ? -7.369 1.745 -16.117 1.00 88.50 92 LEU A CA 1
ATOM 772 C C . LEU A 1 92 ? -6.252 2.734 -15.763 1.00 88.50 92 LEU A C 1
ATOM 774 O O . LEU A 1 92 ? -5.085 2.345 -15.748 1.00 88.50 92 LEU A O 1
ATOM 778 N N . LEU A 1 93 ? -6.607 3.977 -15.428 1.00 89.31 93 LEU A N 1
ATOM 779 C CA . LEU A 1 93 ? -5.641 4.995 -15.038 1.00 89.31 93 LEU A CA 1
ATOM 780 C C . LEU A 1 93 ? -4.925 4.601 -13.742 1.00 89.31 93 LEU A C 1
ATOM 782 O O . LEU A 1 93 ? -3.714 4.767 -13.678 1.00 89.31 93 LEU A O 1
ATOM 786 N N . PHE A 1 94 ? -5.615 3.977 -12.776 1.00 90.38 94 PHE A N 1
ATOM 787 C CA . PHE A 1 94 ? -4.962 3.433 -11.578 1.00 90.38 94 PHE A CA 1
ATOM 788 C C . PHE A 1 94 ? -3.834 2.476 -11.956 1.00 90.38 94 PHE A C 1
ATOM 790 O O . PHE A 1 94 ? -2.705 2.651 -11.523 1.00 90.38 94 PHE A O 1
ATOM 797 N N . LYS A 1 95 ? -4.112 1.492 -12.819 1.00 89.25 95 LYS A N 1
ATOM 798 C CA . LYS A 1 95 ? -3.121 0.484 -13.225 1.00 89.25 95 LYS A CA 1
ATOM 799 C C . LYS A 1 95 ? -1.923 1.117 -13.929 1.00 89.25 95 LYS A C 1
ATOM 801 O O . LYS A 1 95 ? -0.793 0.706 -13.687 1.00 89.25 95 LYS A O 1
ATOM 806 N N . LEU A 1 96 ? -2.170 2.107 -14.788 1.00 88.81 96 LEU A N 1
ATOM 807 C CA . LEU A 1 96 ? -1.113 2.831 -15.493 1.00 88.81 96 LEU A CA 1
ATOM 808 C C . LEU A 1 96 ? -0.256 3.654 -14.529 1.00 88.81 96 LEU A C 1
ATOM 810 O O . LEU A 1 96 ? 0.963 3.527 -14.561 1.00 88.81 96 LEU A O 1
ATOM 814 N N . LEU A 1 97 ? -0.878 4.447 -13.654 1.00 89.81 97 LEU A N 1
ATOM 815 C CA . LEU A 1 97 ? -0.180 5.272 -12.665 1.00 89.81 97 LEU A CA 1
ATOM 816 C C . LEU A 1 97 ? 0.583 4.400 -11.669 1.00 89.81 97 LEU A C 1
ATOM 818 O O . LEU A 1 97 ? 1.777 4.595 -11.465 1.00 89.81 97 LEU A O 1
ATOM 822 N N . TYR A 1 98 ? -0.074 3.377 -11.132 1.00 87.19 98 TYR A N 1
ATOM 823 C CA . TYR A 1 98 ? 0.513 2.468 -10.163 1.00 87.19 98 TYR A CA 1
ATOM 824 C C . TYR A 1 98 ? 1.660 1.659 -10.771 1.00 87.19 98 TYR A C 1
ATOM 826 O O . TYR A 1 98 ? 2.648 1.429 -10.095 1.00 87.19 98 TYR A O 1
ATOM 834 N N . LEU A 1 99 ? 1.615 1.249 -12.044 1.00 87.69 99 LEU A N 1
ATOM 835 C CA . LEU A 1 99 ? 2.727 0.527 -12.690 1.00 87.69 99 LEU A CA 1
ATOM 836 C C . LEU A 1 99 ? 3.754 1.446 -13.369 1.00 87.69 99 LEU A C 1
ATOM 838 O O . LEU A 1 99 ? 4.761 0.957 -13.885 1.00 87.69 99 LEU A O 1
ATOM 842 N N . SER A 1 100 ? 3.533 2.759 -13.375 1.00 88.38 100 SER A N 1
ATOM 843 C CA . SER A 1 100 ? 4.499 3.710 -13.919 1.00 88.38 100 SER A CA 1
ATOM 844 C C . SER A 1 100 ? 5.740 3.830 -13.019 1.00 88.38 100 SER A C 1
ATOM 846 O O . SER A 1 100 ? 5.633 3.676 -11.801 1.00 88.38 100 SER A O 1
ATOM 848 N N . PRO A 1 101 ? 6.930 4.091 -13.589 1.00 88.12 101 PRO A N 1
ATOM 849 C CA . PRO A 1 101 ? 7.228 4.137 -15.024 1.00 88.12 101 PRO A CA 1
ATOM 850 C C . PRO A 1 101 ? 7.427 2.756 -15.679 1.00 88.12 101 PRO A C 1
ATOM 852 O O . PRO A 1 101 ? 7.485 2.679 -16.904 1.00 88.12 101 PRO A O 1
ATOM 855 N N . GLN A 1 102 ? 7.521 1.662 -14.917 1.00 88.19 102 GLN A N 1
ATOM 856 C CA . GLN A 1 102 ? 7.969 0.355 -15.429 1.00 88.19 102 GLN A CA 1
ATOM 857 C C . GLN A 1 102 ? 7.059 -0.201 -16.528 1.00 88.19 102 GLN A C 1
ATOM 859 O O . GLN A 1 102 ? 7.549 -0.875 -17.433 1.00 88.19 102 GLN A O 1
ATOM 864 N N . ILE A 1 103 ? 5.761 0.116 -16.508 1.00 88.12 103 ILE A N 1
ATOM 865 C CA . ILE A 1 103 ? 4.815 -0.292 -17.556 1.00 88.12 103 ILE A CA 1
ATOM 866 C C . ILE A 1 103 ? 5.247 0.156 -18.959 1.00 88.12 103 ILE A C 1
ATOM 868 O O . ILE A 1 103 ? 5.018 -0.562 -19.931 1.00 88.12 103 ILE A O 1
ATOM 872 N N . PHE A 1 104 ? 5.934 1.297 -19.073 1.00 89.56 104 PHE A N 1
ATOM 873 C CA . PHE A 1 104 ? 6.387 1.821 -20.360 1.00 89.56 104 PHE A CA 1
ATOM 874 C C . PHE A 1 104 ? 7.529 1.004 -20.966 1.00 89.56 104 PHE A C 1
ATOM 876 O O . PHE A 1 104 ? 7.708 1.045 -22.178 1.00 89.56 104 PHE A O 1
ATOM 883 N N . SER A 1 105 ? 8.232 0.184 -20.177 1.00 90.19 105 SER A N 1
ATOM 884 C CA . SER A 1 105 ? 9.263 -0.724 -20.701 1.00 90.19 105 SER A CA 1
ATOM 885 C C . SER A 1 105 ? 8.720 -1.739 -21.710 1.00 90.19 105 SER A C 1
ATOM 887 O O . SER A 1 105 ? 9.460 -2.178 -22.588 1.00 90.19 105 SER A O 1
ATOM 889 N N . LEU A 1 106 ? 7.420 -2.059 -21.659 1.00 89.06 106 LEU A N 1
ATOM 890 C CA . LEU A 1 106 ? 6.770 -2.939 -22.634 1.00 89.06 106 LEU A CA 1
ATOM 891 C C . LEU A 1 106 ? 6.800 -2.363 -24.056 1.00 89.06 106 LEU A C 1
ATOM 893 O O . LEU A 1 106 ? 6.805 -3.120 -25.024 1.00 89.06 106 LEU A O 1
ATOM 897 N N . LEU A 1 107 ? 6.878 -1.036 -24.194 1.00 90.44 107 LEU A N 1
ATOM 898 C CA . LEU A 1 107 ? 6.990 -0.374 -25.493 1.00 90.44 107 LEU A CA 1
ATOM 899 C C . LEU A 1 107 ? 8.324 -0.683 -26.189 1.00 90.44 107 LEU A C 1
ATOM 901 O O . LEU A 1 107 ? 8.396 -0.607 -27.413 1.00 90.44 107 LEU A O 1
ATOM 905 N N . ALA A 1 108 ? 9.352 -1.119 -25.451 1.00 90.88 108 ALA A N 1
ATOM 906 C CA . ALA A 1 108 ? 10.625 -1.537 -26.035 1.00 90.88 108 ALA A CA 1
ATOM 907 C C . ALA A 1 108 ? 10.495 -2.757 -26.965 1.00 90.88 108 ALA A C 1
ATOM 909 O O . ALA A 1 108 ? 11.330 -2.937 -27.849 1.00 90.88 108 ALA A O 1
ATOM 910 N N . VAL A 1 109 ? 9.430 -3.562 -26.835 1.00 88.31 109 VAL A N 1
ATOM 911 C CA . VAL A 1 109 ? 9.136 -4.683 -27.751 1.00 88.31 109 VAL A CA 1
ATOM 912 C C . VAL A 1 109 ? 8.910 -4.192 -29.188 1.00 88.31 109 VAL A C 1
ATOM 914 O O . VAL A 1 109 ? 9.232 -4.899 -30.141 1.00 88.31 109 VAL A O 1
ATOM 917 N N . LEU A 1 110 ? 8.438 -2.953 -29.365 1.00 89.56 110 LEU A N 1
ATOM 918 C CA . LEU A 1 110 ? 8.271 -2.320 -30.678 1.00 89.56 110 LEU A CA 1
ATOM 919 C C . LEU A 1 110 ? 9.605 -1.851 -31.294 1.00 89.56 110 LEU A C 1
ATOM 921 O O . LEU A 1 110 ? 9.632 -1.378 -32.431 1.00 89.56 110 LEU A O 1
ATOM 925 N N . GLY A 1 111 ? 10.727 -2.022 -30.584 1.00 86.94 111 GLY A N 1
ATOM 926 C CA . GLY A 1 111 ? 12.070 -1.644 -31.033 1.00 86.94 111 GLY A CA 1
ATOM 927 C C . GLY A 1 111 ? 12.583 -2.373 -32.260 1.00 86.94 111 GLY A C 1
ATOM 928 O O . GLY A 1 111 ? 13.490 -1.869 -32.917 1.00 86.94 111 GLY A O 1
ATOM 929 N N . PHE A 1 112 ? 11.946 -3.481 -32.644 1.00 85.81 112 PHE A N 1
ATOM 930 C CA . PHE A 1 112 ? 12.188 -4.112 -33.941 1.00 85.81 112 PHE A CA 1
ATOM 931 C C . PHE A 1 112 ? 11.916 -3.158 -35.122 1.00 85.81 112 PHE A C 1
ATOM 933 O O . PHE A 1 112 ? 12.623 -3.222 -36.123 1.00 85.81 112 PHE A O 1
ATOM 940 N N . TRP A 1 113 ? 10.933 -2.253 -35.015 1.00 86.44 113 TRP A N 1
ATOM 941 C CA . TRP A 1 113 ? 10.599 -1.302 -36.088 1.00 86.44 113 TRP A CA 1
ATOM 942 C C . TRP A 1 113 ? 11.375 0.012 -36.013 1.00 86.44 113 TRP A C 1
ATOM 944 O O . TRP A 1 113 ? 11.567 0.668 -37.034 1.00 86.44 113 TRP A O 1
ATOM 954 N N . ASN A 1 114 ? 11.814 0.420 -34.823 1.00 90.50 114 ASN A N 1
ATOM 955 C CA . ASN A 1 114 ? 12.629 1.617 -34.647 1.00 90.50 114 ASN A CA 1
ATOM 956 C C . ASN A 1 114 ? 13.513 1.470 -33.394 1.00 90.50 114 ASN A C 1
ATOM 958 O O . ASN A 1 114 ? 12.970 1.381 -32.289 1.00 90.50 114 ASN A O 1
ATOM 962 N N . PRO A 1 115 ? 14.852 1.517 -33.521 1.00 89.50 115 PRO A N 1
ATOM 963 C CA . PRO A 1 115 ? 15.764 1.398 -32.385 1.00 89.50 115 PRO A CA 1
ATOM 964 C C . PRO A 1 115 ? 15.522 2.400 -31.244 1.00 89.50 115 PRO A C 1
ATOM 966 O O . PRO A 1 115 ? 15.880 2.117 -30.104 1.00 89.50 115 PRO A O 1
ATOM 969 N N . LEU A 1 116 ? 14.874 3.543 -31.502 1.00 91.00 116 LEU A N 1
ATOM 970 C CA . LEU A 1 116 ? 14.519 4.515 -30.463 1.00 91.00 116 LEU A CA 1
ATOM 971 C C . LEU A 1 116 ? 13.583 3.938 -29.392 1.00 91.00 116 LEU A C 1
ATOM 973 O O . LEU A 1 116 ? 13.631 4.389 -28.250 1.00 91.00 116 LEU A O 1
ATOM 977 N N . TRP A 1 117 ? 12.779 2.914 -29.698 1.00 90.75 117 TRP A N 1
ATOM 978 C CA . TRP A 1 117 ? 11.935 2.278 -28.679 1.00 90.75 117 TRP A CA 1
ATOM 979 C C . TRP A 1 117 ? 12.754 1.557 -27.599 1.00 90.75 117 TRP A C 1
ATOM 981 O O . TRP A 1 117 ? 12.259 1.382 -26.488 1.00 90.75 117 TRP A O 1
ATOM 991 N N . PHE A 1 118 ? 14.020 1.198 -27.850 1.00 90.31 118 PHE A N 1
ATOM 992 C CA . PHE A 1 118 ? 14.878 0.631 -26.803 1.00 90.31 118 PHE A CA 1
ATOM 993 C C . PHE A 1 118 ? 15.171 1.624 -25.669 1.00 90.31 118 PHE A C 1
ATOM 995 O O . PHE A 1 118 ? 15.503 1.192 -24.567 1.00 90.31 118 PHE A O 1
ATOM 1002 N N . LEU A 1 119 ? 14.965 2.932 -25.876 1.00 90.81 119 LEU A N 1
ATOM 1003 C CA . LEU A 1 119 ? 15.046 3.930 -24.804 1.00 90.81 1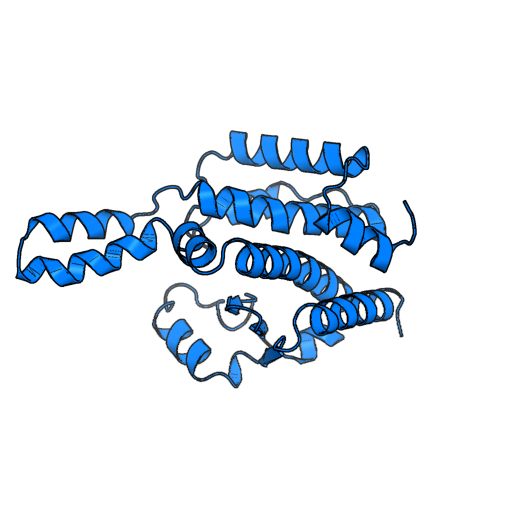19 LEU A CA 1
ATOM 1004 C C . LEU A 1 119 ? 14.027 3.664 -23.686 1.00 90.81 119 LEU A C 1
ATOM 1006 O O . LEU A 1 119 ? 14.303 3.973 -22.531 1.00 90.81 119 LEU A O 1
ATOM 1010 N N . PHE A 1 120 ? 12.894 3.014 -23.976 1.00 90.88 120 PHE A N 1
ATOM 1011 C CA . PHE A 1 120 ? 11.916 2.642 -22.949 1.00 90.88 120 PHE A CA 1
ATOM 1012 C C . PHE A 1 120 ? 12.439 1.591 -21.957 1.00 90.88 120 PHE A C 1
ATOM 1014 O O . PHE A 1 120 ? 11.882 1.453 -20.869 1.00 90.88 120 PHE A O 1
ATOM 1021 N N . LEU A 1 121 ? 13.545 0.897 -22.257 1.00 89.50 121 LEU A N 1
ATOM 1022 C CA . LEU A 1 121 ? 14.219 0.037 -21.277 1.00 89.50 121 LEU A CA 1
ATOM 1023 C C . LEU A 1 121 ? 14.790 0.836 -20.097 1.00 89.50 121 LEU A C 1
ATOM 1025 O O . LEU A 1 121 ? 14.958 0.273 -19.020 1.00 89.50 121 LEU A O 1
ATOM 1029 N N . ILE A 1 122 ? 15.013 2.147 -20.243 1.00 87.69 122 ILE A N 1
ATOM 1030 C CA . ILE A 1 122 ? 15.417 3.035 -19.138 1.00 87.69 122 ILE A CA 1
ATOM 1031 C C . ILE A 1 122 ? 14.354 3.050 -18.030 1.00 87.69 122 ILE A C 1
ATOM 1033 O O . ILE A 1 122 ? 14.689 3.202 -16.859 1.00 87.69 122 ILE A O 1
ATOM 1037 N N . CYS A 1 123 ? 13.081 2.797 -18.349 1.00 87.62 123 CYS A N 1
ATOM 1038 C CA . CYS A 1 123 ? 12.021 2.659 -17.347 1.00 87.62 123 CYS A CA 1
ATOM 1039 C C . CYS A 1 123 ? 12.185 1.415 -16.444 1.00 87.62 123 CYS A C 1
ATOM 1041 O O . CYS A 1 123 ? 11.498 1.317 -15.428 1.00 87.62 123 CYS A O 1
ATOM 1043 N N . LEU A 1 124 ? 13.094 0.487 -16.788 1.00 83.88 124 LEU A N 1
ATOM 1044 C CA . LEU A 1 124 ? 13.556 -0.625 -15.941 1.00 83.88 124 LEU A CA 1
ATOM 1045 C C . LEU A 1 124 ? 14.770 -0.264 -15.066 1.00 83.88 124 LEU A C 1
ATOM 1047 O O . LEU A 1 124 ? 15.320 -1.127 -14.383 1.00 83.88 124 LEU A O 1
ATOM 1051 N N . LEU A 1 125 ? 15.198 0.995 -15.042 1.00 82.94 125 LEU A N 1
ATOM 1052 C CA . LEU A 1 125 ? 16.076 1.496 -13.986 1.00 82.94 125 LEU A CA 1
ATOM 1053 C C . LEU A 1 125 ? 15.241 1.848 -12.747 1.00 82.94 125 LEU A C 1
ATOM 1055 O O . LEU A 1 125 ? 14.032 2.048 -12.887 1.00 82.94 125 LEU A O 1
ATOM 1059 N N . PRO A 1 126 ? 15.841 1.923 -11.542 1.00 75.12 126 PRO A N 1
ATOM 1060 C CA . PRO A 1 126 ? 15.171 2.340 -10.305 1.00 75.12 126 PRO A CA 1
ATOM 1061 C C . PRO A 1 126 ? 14.856 3.846 -10.321 1.00 75.12 126 PRO A C 1
ATOM 1063 O O . PRO A 1 126 ? 15.390 4.629 -9.538 1.00 75.12 126 PRO A O 1
ATOM 1066 N N . VAL A 1 127 ? 14.035 4.257 -11.284 1.00 80.06 127 VAL A N 1
ATOM 1067 C CA . VAL A 1 127 ? 13.557 5.625 -11.461 1.00 80.06 127 VAL A CA 1
ATOM 1068 C C . VAL A 1 127 ? 12.414 5.865 -10.469 1.00 80.06 127 VAL A C 1
ATOM 1070 O O . VAL A 1 127 ? 11.553 4.985 -10.342 1.00 80.06 127 VAL A O 1
ATOM 1073 N N . PRO A 1 128 ? 12.373 7.035 -9.804 1.00 83.50 128 PRO A N 1
ATOM 1074 C CA . PRO A 1 128 ? 11.275 7.394 -8.914 1.00 83.50 128 PRO A CA 1
ATOM 1075 C C . PRO A 1 128 ? 9.910 7.245 -9.595 1.00 83.50 128 PRO A C 1
ATOM 1077 O O . PRO A 1 128 ? 9.752 7.537 -10.783 1.00 83.50 128 PRO A O 1
ATOM 1080 N N . SER A 1 129 ? 8.913 6.824 -8.822 1.00 87.56 129 SER A N 1
ATOM 1081 C CA . SER A 1 129 ? 7.510 6.734 -9.226 1.00 87.56 129 SER A CA 1
ATOM 1082 C C . SER A 1 129 ? 6.656 7.578 -8.273 1.00 87.56 129 SER A C 1
ATOM 1084 O O . SER A 1 129 ? 6.111 7.048 -7.301 1.00 87.56 129 SER A O 1
ATOM 1086 N N . PRO A 1 130 ? 6.537 8.898 -8.525 1.00 86.50 130 PRO A N 1
ATOM 1087 C CA . PRO A 1 130 ? 5.805 9.805 -7.640 1.00 86.50 130 PRO A CA 1
ATOM 1088 C C . PRO A 1 130 ? 4.337 9.410 -7.466 1.00 86.50 130 PRO A C 1
ATOM 1090 O O . PRO A 1 130 ? 3.807 9.431 -6.363 1.00 86.50 130 PRO A O 1
ATOM 1093 N N . THR A 1 131 ? 3.692 8.969 -8.545 1.00 87.94 131 THR A N 1
ATOM 1094 C CA . THR A 1 131 ? 2.278 8.572 -8.552 1.00 87.94 131 THR A CA 1
ATOM 1095 C C . THR A 1 131 ? 2.034 7.304 -7.738 1.00 87.94 131 THR A C 1
ATOM 1097 O O . THR A 1 131 ? 1.069 7.237 -6.981 1.00 87.94 131 THR A O 1
ATOM 1100 N N . ARG A 1 132 ? 2.917 6.299 -7.838 1.00 89.88 132 ARG A N 1
ATOM 1101 C CA . ARG A 1 132 ? 2.857 5.121 -6.960 1.00 89.88 132 ARG A CA 1
ATOM 1102 C C . ARG A 1 132 ? 3.131 5.512 -5.509 1.00 89.88 132 ARG A C 1
ATOM 1104 O O . ARG A 1 132 ? 2.433 5.022 -4.630 1.00 89.88 132 ARG A O 1
ATOM 1111 N N . SER A 1 133 ? 4.112 6.388 -5.270 1.00 91.50 133 SER A N 1
ATOM 1112 C CA . SER A 1 133 ? 4.438 6.891 -3.930 1.00 91.50 133 SER A CA 1
ATOM 1113 C C . SER A 1 133 ? 3.217 7.541 -3.269 1.00 91.50 133 SER A C 1
ATOM 1115 O O . SER A 1 133 ? 2.865 7.188 -2.149 1.00 91.50 133 SER A O 1
ATOM 1117 N N . GLU A 1 134 ? 2.494 8.402 -3.986 1.00 91.94 134 GLU A N 1
ATOM 1118 C CA . GLU A 1 134 ? 1.281 9.052 -3.477 1.00 91.94 134 GLU A CA 1
ATOM 1119 C C . GLU A 1 134 ? 0.169 8.044 -3.133 1.00 91.94 134 GLU A C 1
ATOM 1121 O O . GLU A 1 134 ? -0.431 8.115 -2.060 1.00 91.94 134 GLU A O 1
ATOM 1126 N N . LEU A 1 135 ? -0.080 7.062 -4.007 1.00 92.56 135 LEU A N 1
ATOM 1127 C CA . LEU A 1 135 ? -1.085 6.019 -3.765 1.00 92.56 135 LEU A CA 1
ATOM 1128 C C . LEU A 1 135 ? -0.718 5.150 -2.552 1.00 92.56 135 LEU A C 1
ATOM 1130 O O . LEU A 1 135 ? -1.558 4.899 -1.689 1.00 92.56 135 LEU A O 1
ATOM 1134 N N . GLU A 1 136 ? 0.543 4.731 -2.432 1.00 93.44 136 GLU A N 1
ATOM 1135 C CA . GLU A 1 136 ? 1.022 3.985 -1.261 1.00 93.44 136 GLU A CA 1
ATOM 1136 C C . GLU A 1 136 ? 0.987 4.822 0.020 1.00 93.44 136 GLU A C 1
ATOM 1138 O O . GLU A 1 136 ? 0.660 4.291 1.081 1.00 93.44 136 GLU A O 1
ATOM 1143 N N . MET A 1 137 ? 1.259 6.130 -0.053 1.00 95.12 137 MET A N 1
ATOM 1144 C CA . MET A 1 137 ? 1.143 7.035 1.094 1.00 95.12 137 MET A CA 1
ATOM 1145 C C . MET A 1 137 ? -0.276 7.036 1.660 1.00 95.12 137 MET A C 1
ATOM 1147 O O . MET A 1 137 ? -0.447 6.985 2.876 1.00 95.12 137 MET A O 1
ATOM 1151 N N . ARG A 1 138 ? -1.300 7.018 0.800 1.00 95.19 138 ARG A N 1
ATOM 1152 C CA . ARG A 1 138 ? -2.705 6.942 1.231 1.00 95.19 138 ARG A CA 1
ATOM 1153 C C . ARG A 1 138 ? -3.018 5.633 1.960 1.00 95.19 138 ARG A C 1
ATOM 1155 O O . ARG A 1 138 ? -3.648 5.668 3.015 1.00 95.19 138 ARG A O 1
ATOM 1162 N N . GLY A 1 139 ? -2.532 4.496 1.459 1.00 95.00 139 GLY A N 1
ATOM 1163 C CA . GLY A 1 139 ? -2.662 3.206 2.151 1.00 95.00 139 GLY A CA 1
ATOM 1164 C C . GLY A 1 139 ? -1.928 3.183 3.500 1.00 95.00 139 GLY A C 1
ATOM 1165 O O . GLY A 1 139 ? -2.495 2.808 4.533 1.00 95.00 139 GLY A O 1
ATOM 1166 N N . TYR A 1 140 ? -0.679 3.658 3.536 1.00 95.56 140 TYR A N 1
ATOM 1167 C CA . TYR A 1 140 ? 0.103 3.693 4.773 1.00 95.56 140 TYR A CA 1
ATOM 1168 C C . TYR A 1 140 ? -0.438 4.694 5.792 1.00 95.56 140 TYR A C 1
ATOM 1170 O O . TYR A 1 140 ? -0.341 4.427 6.988 1.00 95.56 140 TYR A O 1
ATOM 1178 N N . ALA A 1 141 ? -1.050 5.799 5.362 1.00 96.94 141 ALA A N 1
ATOM 1179 C CA . ALA A 1 141 ? -1.750 6.716 6.256 1.00 96.94 141 ALA A CA 1
ATOM 1180 C C . ALA A 1 141 ? -2.869 5.990 7.015 1.00 96.94 141 ALA A C 1
ATOM 1182 O O . ALA A 1 141 ? -2.922 6.077 8.240 1.00 96.94 141 ALA A O 1
ATOM 1183 N N . VAL A 1 142 ? -3.676 5.173 6.329 1.00 96.94 142 VAL A N 1
ATOM 1184 C CA . VAL A 1 142 ? -4.677 4.310 6.980 1.00 96.94 142 VAL A CA 1
ATOM 1185 C C . VAL A 1 142 ? -4.023 3.297 7.920 1.00 96.94 142 VAL A C 1
ATOM 1187 O O . VAL A 1 142 ? -4.505 3.102 9.031 1.00 96.94 142 VAL A O 1
ATOM 1190 N N . THR A 1 143 ? -2.897 2.695 7.536 1.00 96.50 143 THR A N 1
ATOM 1191 C CA . THR A 1 143 ? -2.163 1.775 8.425 1.00 96.50 143 THR A CA 1
ATOM 1192 C C . THR A 1 143 ? -1.711 2.474 9.715 1.00 96.50 143 THR A C 1
ATOM 1194 O O . THR A 1 143 ? -1.889 1.938 10.810 1.00 96.50 143 THR A O 1
ATOM 1197 N N . MET A 1 144 ? -1.169 3.693 9.612 1.00 96.88 144 MET A N 1
ATOM 1198 C CA . MET A 1 144 ? -0.806 4.513 10.773 1.00 96.88 144 MET A CA 1
ATOM 1199 C C . MET A 1 144 ? -2.035 4.884 11.607 1.00 96.88 144 MET A C 1
ATOM 1201 O O . MET A 1 144 ? -1.966 4.835 12.833 1.00 96.88 144 MET A O 1
ATOM 1205 N N . ALA A 1 145 ? -3.150 5.211 10.953 1.00 96.62 145 ALA A N 1
ATOM 1206 C CA . ALA A 1 145 ? -4.400 5.568 11.604 1.00 96.62 145 ALA A CA 1
ATOM 1207 C C . ALA A 1 145 ? -4.987 4.406 12.408 1.00 96.62 145 ALA A C 1
ATOM 1209 O O . ALA A 1 145 ? -5.254 4.567 13.591 1.00 96.62 145 ALA A O 1
ATOM 1210 N N . VAL A 1 146 ? -5.084 3.213 11.819 1.00 95.94 146 VAL A N 1
ATOM 1211 C CA . VAL A 1 146 ? -5.574 2.008 12.506 1.00 95.94 146 VAL A CA 1
ATOM 1212 C C . VAL A 1 146 ? -4.701 1.676 13.720 1.00 95.94 146 VAL A C 1
ATOM 1214 O O . VAL A 1 146 ? -5.232 1.397 14.795 1.00 95.94 146 VAL A O 1
ATOM 1217 N N . ASN A 1 147 ? -3.372 1.767 13.586 1.00 95.19 147 ASN A N 1
ATOM 1218 C CA . ASN A 1 147 ? -2.458 1.552 14.714 1.00 95.19 147 ASN A CA 1
ATOM 1219 C C . ASN A 1 147 ? -2.656 2.577 15.835 1.00 95.19 147 ASN A C 1
ATOM 1221 O O . ASN A 1 147 ? -2.551 2.240 17.014 1.00 95.19 147 ASN A O 1
ATOM 1225 N N . TRP A 1 148 ? -2.942 3.823 15.473 1.00 95.44 148 TRP A N 1
ATOM 1226 C CA . TRP A 1 148 ? -3.211 4.879 16.434 1.00 95.44 148 TRP A CA 1
ATOM 1227 C C . TRP A 1 148 ? -4.558 4.693 17.130 1.00 95.44 148 TRP A C 1
ATOM 1229 O O . TRP A 1 148 ? -4.610 4.714 18.353 1.00 95.44 148 TRP A O 1
ATOM 1239 N N . TRP A 1 149 ? -5.632 4.455 16.381 1.00 94.81 149 TRP A N 1
ATOM 1240 C CA . TRP A 1 149 ? -6.982 4.345 16.935 1.00 94.81 149 TRP A CA 1
ATOM 1241 C C . TRP A 1 149 ? -7.175 3.113 17.816 1.00 94.81 149 TRP A C 1
ATOM 1243 O O . TRP A 1 149 ? -7.913 3.179 18.792 1.00 94.81 149 TRP A O 1
ATOM 1253 N N . LEU A 1 150 ? -6.532 1.990 17.478 1.00 94.19 150 LEU A N 1
ATOM 1254 C CA . LEU A 1 150 ? -6.745 0.728 18.190 1.00 94.19 150 LEU A CA 1
ATOM 1255 C C . LEU A 1 150 ? -5.706 0.438 19.269 1.00 94.19 150 LEU A C 1
ATOM 1257 O O . LEU A 1 150 ? -6.033 -0.236 20.242 1.00 94.19 150 LEU A O 1
ATOM 1261 N N . LEU A 1 151 ? -4.461 0.884 19.083 1.00 93.50 151 LEU A N 1
ATOM 1262 C CA . LEU A 1 151 ? -3.349 0.561 19.985 1.00 93.50 151 LEU A CA 1
ATOM 1263 C C . LEU A 1 151 ? -2.678 1.797 20.596 1.00 93.50 151 LEU A C 1
ATOM 1265 O O . LEU A 1 151 ? -1.716 1.638 21.346 1.00 93.50 151 LEU A O 1
ATOM 1269 N N . GLU A 1 152 ? -3.101 3.011 20.225 1.00 92.88 152 GLU A N 1
ATOM 1270 C CA . GLU A 1 152 ? -2.433 4.275 20.583 1.00 92.88 152 GLU A CA 1
ATOM 1271 C C . GLU A 1 152 ? -0.932 4.273 20.228 1.00 92.88 152 GLU A C 1
ATOM 1273 O O . GLU A 1 152 ? -0.097 4.966 20.822 1.00 92.88 152 GLU A O 1
ATOM 1278 N N . GLN A 1 153 ? -0.557 3.475 19.222 1.00 93.81 153 GLN A N 1
ATOM 1279 C CA . GLN A 1 153 ? 0.835 3.247 18.870 1.00 93.81 153 GLN A CA 1
ATOM 1280 C C . GLN A 1 153 ? 1.313 4.288 17.860 1.00 93.81 153 GLN A C 1
ATOM 1282 O O . GLN A 1 153 ? 0.790 4.409 16.752 1.00 93.81 153 GLN A O 1
ATOM 1287 N N . LYS A 1 154 ? 2.390 4.999 18.208 1.00 93.19 154 LYS A N 1
ATOM 1288 C CA . LYS A 1 154 ? 3.060 5.908 17.270 1.00 93.19 154 LYS A CA 1
ATOM 1289 C C . LYS A 1 154 ? 3.671 5.138 16.089 1.00 93.19 154 LYS A C 1
ATOM 1291 O O . LYS A 1 154 ? 4.244 4.061 16.286 1.00 93.19 154 LYS A O 1
ATOM 1296 N N . PRO A 1 155 ? 3.623 5.695 14.868 1.00 93.31 155 PRO A N 1
ATOM 1297 C CA . PRO A 1 155 ? 4.122 5.022 13.681 1.00 93.31 155 PRO A CA 1
ATOM 1298 C C . PRO A 1 155 ? 5.640 4.826 13.726 1.00 93.31 155 PRO A C 1
ATOM 1300 O O . PRO A 1 155 ? 6.413 5.727 14.060 1.00 93.31 155 PRO A O 1
ATOM 1303 N N . ASN A 1 156 ? 6.090 3.642 13.312 1.00 94.62 156 ASN A N 1
ATOM 1304 C CA . ASN A 1 156 ? 7.506 3.382 13.086 1.00 94.62 156 ASN A CA 1
ATOM 1305 C C . ASN A 1 156 ? 7.939 3.958 11.731 1.00 94.62 156 ASN A C 1
ATOM 1307 O O . ASN A 1 156 ? 7.997 3.246 10.726 1.00 94.62 156 ASN A O 1
ATOM 1311 N N . TYR A 1 157 ? 8.275 5.248 11.708 1.00 93.81 157 TYR A N 1
ATOM 1312 C CA . TYR A 1 157 ? 8.678 5.953 10.486 1.00 93.81 157 TYR A CA 1
ATOM 1313 C C . TYR A 1 157 ? 9.817 5.268 9.723 1.00 93.81 157 TYR A C 1
ATOM 1315 O O . TYR A 1 157 ? 9.825 5.282 8.499 1.00 93.81 157 TYR A O 1
ATOM 1323 N N . GLN A 1 158 ? 10.762 4.624 10.417 1.00 92.25 158 GLN A N 1
ATOM 1324 C CA . GLN A 1 158 ? 11.873 3.923 9.763 1.00 92.25 158 GLN A CA 1
ATOM 1325 C C . GLN A 1 158 ? 11.403 2.699 8.977 1.00 92.25 158 GLN A C 1
ATOM 1327 O O . GLN A 1 158 ? 11.975 2.374 7.935 1.00 92.25 158 GLN A O 1
ATOM 1332 N N . TRP A 1 159 ? 10.374 2.008 9.470 1.00 91.12 159 TRP A N 1
ATOM 1333 C CA . TRP A 1 159 ? 9.783 0.882 8.759 1.00 91.12 159 TRP A CA 1
ATOM 1334 C C . TRP A 1 159 ? 9.032 1.349 7.511 1.00 91.12 159 TRP A C 1
ATOM 1336 O O . TRP A 1 159 ? 9.287 0.806 6.437 1.00 91.12 159 TRP A O 1
ATOM 1346 N N . TYR A 1 160 ? 8.197 2.387 7.630 1.00 91.38 160 TYR A N 1
ATOM 1347 C CA . TYR A 1 160 ? 7.468 2.963 6.493 1.00 91.38 160 TYR A CA 1
ATOM 1348 C C . TYR A 1 160 ? 8.426 3.515 5.439 1.00 91.38 160 TYR A C 1
ATOM 1350 O O . TYR A 1 160 ? 8.347 3.130 4.279 1.00 91.38 160 TYR A O 1
ATOM 1358 N N . LEU A 1 161 ? 9.423 4.306 5.845 1.00 91.69 161 LEU A N 1
ATOM 1359 C CA . LEU A 1 161 ? 10.437 4.878 4.956 1.00 91.69 161 LEU A CA 1
ATOM 1360 C C . LEU A 1 161 ? 11.152 3.817 4.106 1.00 91.69 161 LEU A C 1
ATOM 1362 O O . LEU A 1 161 ? 11.463 4.047 2.935 1.00 91.69 161 LEU A O 1
ATOM 1366 N N . LYS A 1 162 ? 11.415 2.634 4.675 1.00 88.88 162 LYS A N 1
ATOM 1367 C CA . LYS A 1 162 ? 12.007 1.515 3.929 1.00 88.88 162 LYS A CA 1
ATOM 1368 C C . LYS A 1 162 ? 11.075 0.972 2.847 1.00 88.88 162 LYS A C 1
ATOM 1370 O O . LYS A 1 162 ? 11.586 0.491 1.841 1.00 88.88 162 LYS A O 1
ATOM 1375 N N . GLN A 1 163 ? 9.755 1.048 3.010 1.00 87.56 163 GLN A N 1
ATOM 1376 C CA . GLN A 1 163 ? 8.817 0.608 1.971 1.00 87.56 163 GLN A CA 1
ATOM 1377 C C . GLN A 1 163 ? 8.929 1.487 0.720 1.00 87.56 163 GLN A C 1
ATOM 1379 O O . GLN A 1 163 ? 8.997 0.954 -0.381 1.00 87.56 163 GLN A O 1
ATOM 1384 N N . PHE A 1 164 ? 9.082 2.803 0.888 1.00 88.06 164 PHE A N 1
ATOM 1385 C CA . PHE A 1 164 ? 9.251 3.753 -0.221 1.00 88.06 164 PHE A CA 1
ATOM 1386 C C . PHE A 1 164 ? 10.634 3.694 -0.871 1.00 88.06 164 PHE A C 1
ATOM 1388 O O . PHE A 1 164 ? 10.766 3.745 -2.092 1.00 88.06 164 PHE A O 1
ATOM 1395 N N . THR A 1 165 ? 11.678 3.559 -0.052 1.00 85.44 165 THR A N 1
ATOM 1396 C CA . THR A 1 165 ? 13.066 3.789 -0.490 1.00 85.44 165 THR A CA 1
ATOM 1397 C C . THR A 1 165 ? 13.835 2.512 -0.824 1.00 85.44 165 THR A C 1
ATOM 1399 O O . THR A 1 165 ? 15.018 2.580 -1.158 1.00 85.44 165 THR A O 1
ATOM 1402 N N . SER A 1 166 ? 13.210 1.337 -0.704 1.00 79.75 166 SER A N 1
ATOM 1403 C CA . SER A 1 166 ? 13.858 0.054 -0.989 1.00 79.75 166 SER A CA 1
ATOM 1404 C C . SER A 1 166 ? 13.373 -0.587 -2.284 1.00 79.75 166 SER A C 1
ATOM 1406 O O . SER A 1 166 ? 12.342 -0.233 -2.857 1.00 79.75 166 SER A O 1
ATOM 1408 N N . SER A 1 167 ? 14.110 -1.610 -2.713 1.00 70.81 167 SER A N 1
ATOM 1409 C CA . SER A 1 167 ? 13.750 -2.446 -3.855 1.00 70.81 167 SER A CA 1
ATOM 1410 C C . SER A 1 167 ? 12.450 -3.229 -3.662 1.00 70.81 167 SER A C 1
ATOM 1412 O O . SER A 1 167 ? 11.909 -3.711 -4.654 1.00 70.81 167 SER A O 1
ATOM 1414 N N . ALA A 1 168 ? 11.925 -3.341 -2.431 1.00 63.09 168 ALA A N 1
ATOM 1415 C CA . ALA A 1 168 ? 10.677 -4.055 -2.156 1.00 63.09 168 ALA A CA 1
ATOM 1416 C C . ALA A 1 168 ? 9.508 -3.519 -2.998 1.00 63.09 168 ALA A C 1
ATOM 1418 O O . ALA A 1 168 ? 8.703 -4.314 -3.475 1.00 63.09 168 ALA A O 1
ATOM 1419 N N . TYR A 1 169 ? 9.493 -2.204 -3.242 1.00 61.69 169 TYR A N 1
ATOM 1420 C CA . TYR A 1 169 ? 8.547 -1.519 -4.127 1.00 61.69 169 TYR A CA 1
ATOM 1421 C C . TYR A 1 169 ? 9.242 -0.704 -5.220 1.00 61.69 169 TYR A C 1
ATOM 1423 O O . TYR A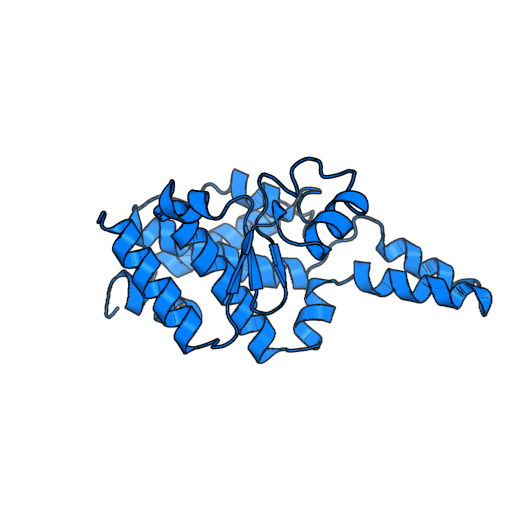 1 169 ? 8.667 0.227 -5.780 1.00 61.69 169 TYR A O 1
ATOM 1431 N N . TYR A 1 170 ? 10.472 -1.093 -5.566 1.00 67.50 170 TYR A N 1
ATOM 1432 C CA . TYR A 1 170 ? 11.207 -0.504 -6.678 1.00 67.50 170 TYR A CA 1
ATOM 1433 C C . TYR A 1 170 ? 11.564 0.987 -6.478 1.00 67.50 170 TYR A C 1
ATOM 1435 O O . TYR A 1 170 ? 11.432 1.780 -7.397 1.00 67.50 170 TYR A O 1
ATOM 1443 N N . TRP A 1 171 ? 12.037 1.381 -5.289 1.00 76.38 171 TRP A N 1
ATOM 1444 C CA . TRP A 1 171 ? 12.520 2.751 -5.016 1.00 76.38 171 TRP A CA 1
ATOM 1445 C C . TRP A 1 171 ? 11.540 3.843 -5.476 1.00 76.38 171 TRP A C 1
ATOM 1447 O O . TRP A 1 171 ? 11.899 4.736 -6.242 1.00 76.38 171 TRP A O 1
ATOM 1457 N N . MET A 1 172 ? 10.290 3.740 -5.017 1.00 82.88 172 MET A N 1
ATOM 1458 C CA . MET A 1 172 ? 9.196 4.644 -5.395 1.00 82.88 172 MET A CA 1
ATOM 1459 C C . MET A 1 172 ? 9.574 6.106 -5.189 1.00 82.88 172 MET A C 1
ATOM 1461 O O . MET A 1 172 ? 9.315 6.938 -6.054 1.00 82.88 172 MET A O 1
ATOM 1465 N N . ASP A 1 173 ? 10.238 6.385 -4.073 1.00 83.31 173 ASP A N 1
ATOM 1466 C CA . ASP A 1 173 ? 10.765 7.701 -3.769 1.00 83.31 173 ASP A CA 1
ATOM 1467 C C . ASP A 1 173 ? 12.120 7.569 -3.052 1.00 83.31 173 ASP A C 1
ATOM 1469 O O . ASP A 1 173 ? 12.185 7.062 -1.926 1.00 83.31 173 ASP A O 1
ATOM 1473 N N . PRO A 1 174 ? 13.238 7.957 -3.693 1.00 82.25 174 PRO A N 1
ATOM 1474 C CA . PRO A 1 174 ? 14.556 7.885 -3.076 1.00 82.25 174 PRO A CA 1
ATOM 1475 C C . PRO A 1 174 ? 14.815 9.028 -2.079 1.00 82.25 174 PRO A C 1
ATOM 1477 O O . PRO A 1 174 ? 15.773 8.940 -1.299 1.00 82.25 174 PRO A O 1
ATOM 1480 N N . PHE A 1 175 ? 13.999 10.088 -2.065 1.00 87.75 175 PHE A N 1
ATOM 1481 C CA . PHE A 1 175 ? 14.206 11.275 -1.237 1.00 87.75 175 PHE A CA 1
ATOM 1482 C C . PHE A 1 175 ? 13.667 11.054 0.175 1.00 87.75 175 PHE A C 1
ATOM 1484 O O . PHE A 1 175 ? 12.594 11.493 0.569 1.00 87.75 175 PHE A O 1
ATOM 1491 N N . LYS A 1 176 ? 14.475 10.375 0.995 1.00 89.06 176 LYS A N 1
ATOM 1492 C CA . LYS A 1 176 ? 14.089 9.963 2.355 1.00 89.06 176 LYS A CA 1
ATOM 1493 C C . LYS A 1 176 ? 13.557 11.082 3.254 1.00 89.06 176 LYS A C 1
ATOM 1495 O O . LYS A 1 176 ? 12.801 10.796 4.178 1.00 89.06 176 LYS A O 1
ATOM 1500 N N . LYS A 1 177 ? 14.036 12.313 3.061 1.00 90.25 177 LYS A N 1
ATOM 1501 C CA . LYS A 1 177 ? 13.621 13.466 3.867 1.00 90.25 177 LYS A CA 1
ATOM 1502 C C . LYS A 1 177 ? 12.175 13.841 3.562 1.00 90.25 177 LYS A C 1
ATOM 1504 O O . LYS A 1 177 ? 11.404 13.963 4.504 1.00 90.25 177 LYS A O 1
ATOM 1509 N N . ASP A 1 178 ? 11.836 13.908 2.282 1.00 89.69 178 ASP A N 1
ATOM 1510 C CA . ASP A 1 178 ? 10.522 14.315 1.789 1.00 89.69 178 ASP A CA 1
ATOM 1511 C C . ASP A 1 178 ? 9.472 13.279 2.211 1.00 89.69 178 ASP A C 1
ATOM 1513 O O . ASP A 1 178 ? 8.527 13.611 2.919 1.00 89.69 178 ASP A O 1
ATOM 1517 N N . VAL A 1 179 ? 9.745 11.988 1.975 1.00 91.50 179 VAL A N 1
ATOM 1518 C CA . VAL A 1 179 ? 8.884 10.882 2.443 1.00 91.50 179 VAL A CA 1
ATOM 1519 C C . VAL A 1 179 ? 8.670 10.917 3.960 1.00 91.50 179 VAL A C 1
ATOM 1521 O O . VAL A 1 179 ? 7.573 10.660 4.450 1.00 91.50 179 VAL A O 1
ATOM 1524 N N . LEU A 1 180 ? 9.722 11.196 4.738 1.00 94.69 180 LEU A N 1
ATOM 1525 C CA . LEU A 1 180 ? 9.609 11.274 6.195 1.00 94.69 180 LEU A CA 1
ATOM 1526 C C . LEU A 1 180 ? 8.766 12.474 6.637 1.00 94.69 180 LEU A C 1
ATOM 1528 O O . LEU A 1 180 ? 8.041 12.369 7.626 1.00 94.69 180 LEU A O 1
ATOM 1532 N N . GLU A 1 181 ? 8.898 13.607 5.955 1.00 95.25 181 GLU A N 1
ATOM 1533 C CA . GLU A 1 181 ? 8.097 14.798 6.215 1.00 95.25 181 GLU A CA 1
ATOM 1534 C C . GLU A 1 181 ? 6.622 14.541 5.902 1.00 95.25 181 GLU A C 1
ATOM 1536 O O . GLU A 1 181 ? 5.770 14.822 6.744 1.00 95.25 181 GLU A O 1
ATOM 1541 N N . ASP A 1 182 ? 6.330 13.910 4.768 1.00 94.69 182 ASP A N 1
ATOM 1542 C CA . ASP A 1 182 ? 4.969 13.561 4.365 1.00 94.69 182 ASP A CA 1
ATOM 1543 C C . ASP A 1 182 ? 4.331 12.549 5.320 1.00 94.69 182 ASP A C 1
ATOM 1545 O O . ASP A 1 182 ? 3.207 12.757 5.774 1.00 94.69 182 ASP A O 1
ATOM 1549 N N . LEU A 1 183 ? 5.064 11.510 5.739 1.00 95.88 183 LEU A N 1
ATOM 1550 C CA . LEU A 1 183 ? 4.580 10.556 6.747 1.00 95.88 183 LEU A CA 1
ATOM 1551 C C . LEU A 1 183 ? 4.222 11.244 8.071 1.00 95.88 183 LEU A C 1
ATOM 1553 O O . LEU A 1 183 ? 3.230 10.887 8.707 1.00 95.88 183 LEU A O 1
ATOM 1557 N N . LYS A 1 184 ? 5.032 12.213 8.510 1.00 96.69 184 LYS A N 1
ATOM 1558 C CA . LYS A 1 184 ? 4.755 12.978 9.733 1.00 96.69 184 LYS A CA 1
ATOM 1559 C C . LYS A 1 184 ? 3.539 13.878 9.561 1.00 96.69 184 LYS A C 1
ATOM 1561 O O . LYS A 1 184 ? 2.683 13.870 10.436 1.00 96.69 184 LYS A O 1
ATOM 1566 N N . LYS A 1 185 ? 3.439 14.596 8.439 1.00 96.75 185 LYS A N 1
ATOM 1567 C CA . LYS A 1 185 ? 2.283 15.443 8.106 1.00 96.75 185 LYS A CA 1
ATOM 1568 C C . LYS A 1 185 ? 0.987 14.637 8.088 1.00 96.75 185 LYS A C 1
ATOM 1570 O O . LYS A 1 185 ? 0.006 15.041 8.706 1.00 96.75 185 LYS A O 1
ATOM 1575 N N . GLU A 1 186 ? 0.993 13.476 7.436 1.00 96.56 186 GLU A N 1
ATOM 1576 C CA . GLU A 1 186 ? -0.157 12.569 7.401 1.00 96.56 186 GLU A CA 1
ATOM 1577 C C . GLU A 1 186 ? -0.529 12.080 8.803 1.00 96.56 186 GLU A C 1
ATOM 1579 O O .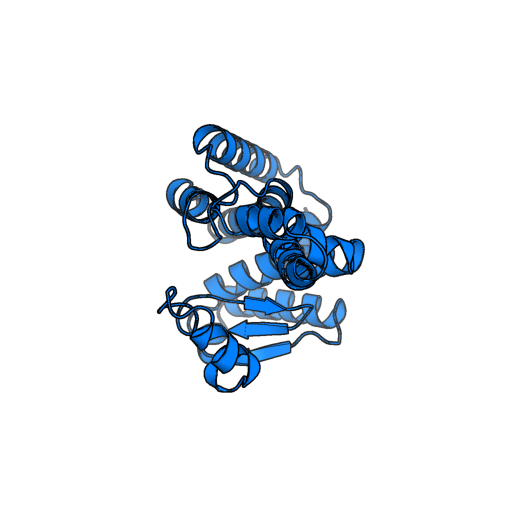 GLU A 1 186 ? -1.704 12.088 9.166 1.00 96.56 186 GLU A O 1
ATOM 1584 N N . PHE A 1 187 ? 0.456 11.709 9.624 1.00 96.75 187 PHE A N 1
ATOM 1585 C CA . PHE A 1 187 ? 0.183 11.286 10.994 1.00 96.75 187 PHE A CA 1
ATOM 1586 C C . PHE A 1 187 ? -0.357 12.427 11.868 1.00 96.75 187 PHE A C 1
ATOM 1588 O O . PHE A 1 187 ? -1.327 12.226 12.592 1.00 96.75 187 PHE A O 1
ATOM 1595 N N . GLU A 1 188 ? 0.202 13.633 11.775 1.00 96.62 188 GLU A N 1
ATOM 1596 C CA . GLU A 1 188 ? -0.302 14.814 12.489 1.00 96.62 188 GLU A CA 1
ATOM 1597 C C . GLU A 1 188 ? -1.752 15.137 12.104 1.00 96.62 188 GLU A C 1
ATOM 1599 O O . GLU A 1 188 ? -2.568 15.436 12.976 1.00 96.62 188 GLU A O 1
ATOM 1604 N N . ARG A 1 189 ? -2.096 15.024 10.815 1.00 96.56 189 ARG A N 1
ATOM 1605 C CA . ARG A 1 189 ? -3.471 15.171 10.312 1.00 96.56 189 ARG A CA 1
ATOM 1606 C C . ARG A 1 189 ? -4.412 14.137 10.940 1.00 96.56 189 ARG A C 1
ATOM 1608 O O . ARG A 1 189 ? -5.488 14.492 11.419 1.00 96.56 189 ARG A O 1
ATOM 1615 N N . ILE A 1 190 ? -3.988 12.873 10.998 1.00 95.38 190 ILE A N 1
ATOM 1616 C CA . ILE A 1 190 ? -4.741 11.787 11.648 1.00 95.38 190 ILE A CA 1
ATOM 1617 C C . ILE A 1 190 ? -4.932 12.066 13.144 1.00 95.38 190 ILE A C 1
ATOM 1619 O O . ILE A 1 190 ? -6.029 11.874 13.665 1.00 95.38 190 ILE A O 1
ATOM 1623 N N . GLN A 1 191 ? -3.900 12.552 13.841 1.00 93.88 191 GLN A N 1
ATOM 1624 C CA . GLN A 1 191 ? -3.993 12.890 15.266 1.00 93.88 191 GLN A CA 1
ATOM 1625 C C . GLN A 1 191 ? -4.990 14.021 15.537 1.00 93.88 191 GLN A C 1
ATOM 1627 O O . GLN A 1 191 ? -5.672 13.997 16.558 1.00 93.88 191 GLN A O 1
ATOM 1632 N N . LYS A 1 192 ? -5.098 14.987 14.620 1.00 94.38 192 LYS A N 1
ATOM 1633 C CA . LYS A 1 192 ? -6.099 16.065 14.668 1.00 94.38 192 LYS A CA 1
ATOM 1634 C C . LYS A 1 192 ? -7.500 15.624 14.231 1.00 94.38 192 LYS A C 1
ATOM 1636 O O . LYS A 1 192 ? -8.403 16.451 14.216 1.00 94.38 192 LYS A O 1
ATOM 1641 N N . GLN A 1 193 ? -7.680 14.352 13.865 1.00 91.75 193 GLN A N 1
ATOM 1642 C CA . GLN A 1 193 ? -8.910 13.813 13.281 1.00 91.75 193 GLN A CA 1
ATOM 1643 C C . GLN A 1 193 ? -9.381 14.534 12.005 1.00 91.75 193 GLN A C 1
ATOM 1645 O O . GLN A 1 193 ? -10.560 14.530 11.655 1.00 91.75 193 GLN A O 1
ATOM 1650 N N . GLU A 1 194 ? -8.456 15.108 11.238 1.00 94.44 194 GLU A N 1
ATOM 1651 C CA . GLU A 1 194 ? -8.748 15.709 9.933 1.00 94.44 194 GLU A CA 1
ATOM 1652 C C . GLU A 1 194 ? -8.839 14.610 8.857 1.00 94.44 194 GLU A C 1
ATOM 1654 O O . GLU A 1 194 ? -8.017 14.533 7.943 1.00 94.44 194 GLU A O 1
ATOM 1659 N N . LEU A 1 195 ? -9.798 13.692 9.005 1.00 94.25 195 LEU A N 1
ATOM 1660 C CA . LEU A 1 195 ? -9.882 12.450 8.230 1.00 94.25 195 LEU A CA 1
ATOM 1661 C C . LEU A 1 195 ? -10.389 12.671 6.797 1.00 94.25 195 LEU A C 1
ATOM 1663 O O . LEU A 1 195 ? -11.298 13.466 6.548 1.00 94.25 195 LEU A O 1
ATOM 1667 N N . ARG A 1 196 ? -9.837 11.913 5.846 1.00 94.69 196 ARG A N 1
ATOM 1668 C CA . ARG A 1 196 ? -10.345 11.807 4.466 1.00 94.69 196 ARG A CA 1
ATOM 1669 C C . ARG A 1 196 ? -11.561 10.882 4.419 1.00 94.69 196 ARG A C 1
ATOM 1671 O O . ARG A 1 196 ? -11.728 10.044 5.295 1.00 94.69 196 ARG A O 1
ATOM 1678 N N . ASP A 1 197 ? -12.371 10.956 3.367 1.00 93.94 197 ASP A N 1
ATOM 1679 C CA . ASP A 1 197 ? -13.632 10.194 3.284 1.00 93.94 197 ASP A CA 1
ATOM 1680 C C . ASP A 1 197 ? -13.459 8.677 3.480 1.00 93.94 197 ASP A C 1
ATOM 1682 O O . ASP A 1 197 ? -14.223 8.045 4.204 1.00 93.94 197 ASP A O 1
ATOM 1686 N N . HIS A 1 198 ? -12.409 8.089 2.898 1.00 93.38 198 HIS A N 1
ATOM 1687 C CA . HIS A 1 198 ? -12.109 6.665 3.080 1.00 93.38 198 HIS A CA 1
ATOM 1688 C C . HIS A 1 198 ? -11.611 6.334 4.496 1.00 93.38 198 HIS A C 1
ATOM 1690 O O . HIS A 1 198 ? -11.873 5.245 4.993 1.00 93.38 198 HIS A O 1
ATOM 1696 N N . GLU A 1 199 ? -10.911 7.259 5.155 1.00 95.62 199 GLU A N 1
ATOM 1697 C CA . GLU A 1 199 ? -10.466 7.093 6.542 1.00 95.62 199 GLU A CA 1
ATOM 1698 C C . GLU A 1 199 ? -11.636 7.218 7.514 1.00 95.62 199 GLU A C 1
ATOM 1700 O O . GLU A 1 199 ? -11.708 6.425 8.445 1.00 95.62 199 GLU A O 1
ATOM 1705 N N . LYS A 1 200 ? -12.567 8.154 7.274 1.00 95.06 200 LYS A N 1
ATOM 1706 C CA . LYS A 1 200 ? -13.807 8.296 8.053 1.00 95.06 200 LYS A CA 1
ATOM 1707 C C . LYS A 1 200 ? -14.622 7.015 8.019 1.00 95.06 200 LYS A C 1
ATOM 1709 O O . LYS A 1 200 ? -14.977 6.498 9.065 1.00 95.06 200 LYS A O 1
ATOM 1714 N N . GLN A 1 201 ? -14.821 6.450 6.828 1.00 95.25 201 GLN A N 1
ATOM 1715 C CA . GLN A 1 201 ? -15.546 5.191 6.683 1.00 95.25 201 GLN A CA 1
ATOM 1716 C C . GLN A 1 201 ? -14.896 4.053 7.486 1.00 95.25 201 GLN A C 1
ATOM 1718 O O . GLN A 1 201 ? -15.589 3.271 8.130 1.00 95.25 201 GLN A O 1
ATOM 1723 N N . ILE A 1 202 ? -13.563 3.945 7.459 1.00 95.56 202 ILE A N 1
ATOM 1724 C CA . ILE A 1 202 ? -12.844 2.931 8.244 1.00 95.56 202 ILE A CA 1
ATOM 1725 C C . ILE A 1 202 ? -12.978 3.221 9.743 1.00 95.56 202 ILE A C 1
ATOM 1727 O O . ILE A 1 202 ? -13.221 2.300 10.519 1.00 95.56 202 ILE A O 1
ATOM 1731 N N . PHE A 1 203 ? -12.845 4.483 10.151 1.00 95.00 203 PHE A N 1
ATOM 1732 C CA . PHE A 1 203 ? -13.001 4.909 11.539 1.00 95.00 203 PHE A CA 1
ATOM 1733 C C . PHE A 1 203 ? -14.387 4.556 12.087 1.00 95.00 203 PHE A C 1
ATOM 1735 O O . PHE A 1 203 ? -14.479 3.919 13.133 1.00 95.00 203 PHE A O 1
ATOM 1742 N N . GLU A 1 204 ? -15.446 4.870 11.340 1.00 94.56 204 GLU A N 1
ATOM 1743 C CA . GLU A 1 204 ? -16.839 4.582 11.696 1.00 94.56 204 GLU A CA 1
ATOM 1744 C C . GLU A 1 204 ? -17.090 3.090 11.935 1.00 94.56 204 GLU A C 1
ATOM 1746 O O . GLU A 1 204 ? -17.793 2.711 12.869 1.00 94.56 204 GLU A O 1
ATOM 1751 N N . ILE A 1 205 ? -16.472 2.226 11.128 1.00 94.25 205 ILE A N 1
ATOM 1752 C CA . ILE A 1 205 ? -16.610 0.769 11.262 1.00 94.25 205 ILE A CA 1
ATOM 1753 C C . ILE A 1 205 ? -15.836 0.228 12.472 1.00 94.25 205 ILE A C 1
ATOM 1755 O O . ILE A 1 205 ? -16.253 -0.760 13.084 1.00 94.25 205 ILE A O 1
ATOM 1759 N N . LEU A 1 206 ? -14.684 0.825 12.789 1.00 92.75 206 LEU A N 1
ATOM 1760 C CA . LEU A 1 206 ? -13.783 0.331 13.832 1.00 92.75 206 LEU A CA 1
ATOM 1761 C C . LEU A 1 206 ? -14.100 0.881 15.220 1.00 92.75 206 LEU A C 1
ATOM 1763 O O . LEU A 1 206 ? -14.031 0.138 16.195 1.00 92.75 206 LEU A O 1
ATOM 1767 N N . ILE A 1 207 ? -14.397 2.171 15.309 1.00 89.75 207 ILE A N 1
ATOM 1768 C CA . ILE A 1 207 ? -14.542 2.909 16.565 1.00 89.75 207 ILE A CA 1
ATOM 1769 C C . ILE A 1 207 ? -15.997 3.341 16.783 1.00 89.75 207 ILE A C 1
ATOM 1771 O O . ILE A 1 207 ? -16.476 3.290 17.915 1.00 89.75 207 ILE A O 1
ATOM 1775 N N . GLY A 1 208 ? -16.709 3.708 15.713 1.00 82.38 208 GLY A N 1
ATOM 1776 C CA . GLY A 1 208 ? -18.049 4.301 15.763 1.00 82.38 208 GLY A CA 1
ATOM 1777 C C . GLY A 1 208 ? -18.057 5.743 15.247 1.00 82.38 208 GLY A C 1
ATOM 1778 O O . GLY A 1 208 ? -17.114 6.166 14.581 1.00 82.38 208 GLY A O 1
ATOM 1779 N N . GLU A 1 209 ? -19.124 6.496 15.525 1.00 63.03 209 GLU A N 1
ATOM 1780 C CA . GLU A 1 209 ? -19.222 7.893 15.074 1.00 63.03 209 GLU A CA 1
ATOM 1781 C C . GLU A 1 209 ? -18.060 8.756 15.627 1.00 63.03 209 GLU A C 1
ATOM 1783 O O . GLU A 1 209 ? -17.673 8.566 16.785 1.00 63.03 209 GLU A O 1
ATOM 1788 N N . PRO A 1 210 ? -17.481 9.652 14.800 1.00 52.97 210 PRO A N 1
ATOM 1789 C CA . PRO A 1 210 ? -16.364 10.524 15.177 1.00 52.97 210 PRO A CA 1
ATOM 1790 C C . PRO A 1 210 ? -16.706 11.570 16.245 1.00 52.97 210 PRO A C 1
ATOM 1792 O O . PRO A 1 210 ? -17.843 12.093 16.242 1.00 52.97 210 PRO A O 1
#

Sequence (210 aa):
MSQHEIYLANILSAIEYEFPDFKIVDKRESKLMRLLSKLLFFNKNFMSRYITVIGNTVYVPTKDWVKEDAYRALSVFCHEWVHMKDNKSLKLLFKLLYLSPQIFSLLAVLGFWNPLWFLFLICLLPVPSPTRSELEMRGYAVTMAVNWWLLEQKPNYQWYLKQFTSSAYYWMDPFKKDVLEDLKKEFERIQKQELRDHEKQIFEILIGEP

Foldseek 3Di:
DDLLLLLLVLLVVVLCVVPVVAEEAELVPDPVSVVVCVVVVVCVCSLPPDWDDDQRYIYDNDPCVCVVCSLVVSLVSLLVSLLNVVCVVCPVNSVPLLCPPLVLLVQLVVCVVPVVSNVSCCRVALDARQSNLVSSLVSVLLSQLSCCVPPVDHDPLVVVLCCCCDCVSSNNDVPSVVSSVSNVVSNVCSVVVVDDPSSQVSCCSSPNHD